Protein AF-A0AAV0NXX6-F1 (afdb_monomer)

InterPro domains:
  IPR001563 Peptidase S10, serine carboxypeptidase [PF00450] (2-62)
  IPR001563 Peptidase S10, serine carboxypeptidase [PF00450] (71-184)
  IPR001563 Peptidase S10, serine carboxypeptidase [PTHR11802] (4-60)
  IPR029058 Alpha/Beta hydrolase fold [G3DSA:3.40.50.1820] (1-75)
  IPR029058 Alpha/Beta hydrolase fold [SSF53474] (2-64)
  IPR029058 Alpha/Beta hydrolase fold [SSF53474] (74-178)

Secondary structure (DSSP, 8-state):
---EEEEEEEEETTTTEEEEEEEE--SS-GGGSPP-------TTB-IIIIIIIIIISSEEEETTEEEE--S---TTHHHHHHHHHTSHHHHHHTT---SS-SS--SB-SSS---TTGGGS-THHHHHHHHHTT--------TT-SSS-HHHHHHHHHHHHHHTTPEEEEEEEEEEETTEEEEEEEEEE-TT---

Radius of gyration: 18.76 Å; Cα contacts (8 Å, |Δi|>4): 221; chains: 1; bounding box: 40×43×46 Å

pLDDT: mean 81.28, std 13.48, range [25.69, 94.38]

Foldseek 3Di:
DKDKAWDWDQPDVVVRDIDIDIDIADPPPRVPDDDDDDADDDAQFGCVACNQQPPDHQWHADQADTDGDDPDDDPCSRVRRQVNCFDPVNCVVNVHDDDPDDGDHRGDPVDDDDPVVNVVDCLVVVLVCVVVVHDDDDDDDCPDPVCHPVNSVVSVVVSCVVVVWDWPAPWDFDDDPNDGDDTDTDTDDDPDDD

Mean predicted aligned error: 8.14 Å

Sequence (194 aa):
MFQQYSGYITVDEKKQKSLFYYFAEAEFDPFSKPLVLWLNGGPGCSSLGVGAFSENGPFRPNGQVLIEVAESIDVCVEDETVNYLNRVDVQMALHARLVGVRRWSVCSNILDYELLDLEIPTIGAVGRLVKAGIPVLVYSGDQDSVIPLTGSRMLVNGLAKELGLRTSVPYRVWFAGQQVITRTSLYLCCGVVW

Solvent-accessible surface area (backbone atoms only — not comparable to full-atom values): 12274 Å² total; per-residue (Å²): 135,58,57,74,50,48,38,74,48,77,78,33,78,92,76,70,38,62,46,78,50,78,48,72,51,51,79,71,66,46,90,81,51,82,89,79,89,83,85,56,69,59,91,44,32,45,37,67,38,55,41,31,36,65,70,77,38,78,38,23,53,56,69,92,42,76,40,70,74,60,99,70,88,63,91,59,42,58,62,30,41,40,56,42,58,56,33,68,68,50,23,59,76,42,61,56,78,79,76,99,49,94,67,66,61,52,55,41,86,81,64,83,72,62,75,71,59,74,72,57,69,64,63,63,58,52,51,52,40,49,73,70,70,44,91,80,88,87,85,66,56,81,86,38,79,89,66,35,38,68,58,58,50,50,54,52,52,51,51,34,59,77,70,66,46,47,73,70,41,71,79,37,80,40,66,59,90,94,40,81,74,50,72,49,68,44,70,39,65,89,92,60,89,132

Organism: NCBI:txid586396

Structure (mmCIF, N/CA/C/O backbone):
data_AF-A0AAV0NXX6-F1
#
_entry.id   AF-A0AAV0NXX6-F1
#
loop_
_atom_site.group_PDB
_atom_site.id
_atom_site.type_symbol
_atom_site.label_atom_id
_atom_site.label_alt_id
_atom_site.label_comp_id
_atom_site.label_asym_id
_atom_site.label_entity_id
_atom_site.label_seq_id
_atom_site.pdbx_PDB_ins_code
_atom_site.Cartn_x
_atom_site.Cartn_y
_atom_site.Cartn_z
_atom_site.occupancy
_at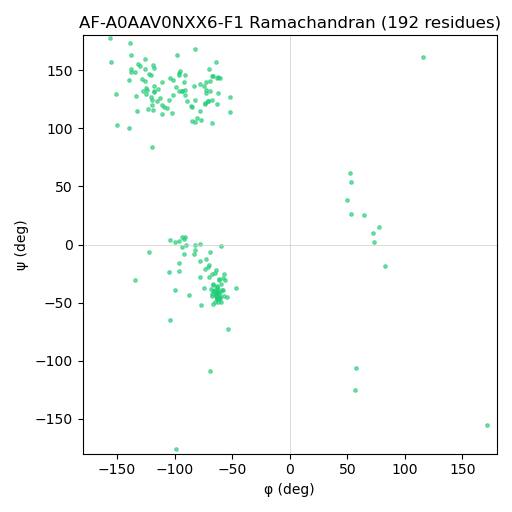om_site.B_iso_or_equiv
_atom_site.auth_seq_id
_atom_site.auth_comp_id
_atom_site.auth_asym_id
_atom_site.auth_atom_id
_atom_site.pdbx_PDB_model_num
ATOM 1 N N . MET A 1 1 ? -9.502 -21.680 -11.118 1.00 55.16 1 MET A N 1
ATOM 2 C CA . MET A 1 1 ? -8.614 -20.705 -11.785 1.00 55.16 1 MET A CA 1
ATOM 3 C C . MET A 1 1 ? -9.131 -19.336 -11.401 1.00 55.16 1 MET A C 1
ATOM 5 O O . MET A 1 1 ? -10.291 -19.066 -11.684 1.00 55.16 1 MET A O 1
ATOM 9 N N . PHE A 1 2 ? -8.344 -18.549 -10.675 1.00 74.81 2 PHE A N 1
ATOM 10 C CA . PHE A 1 2 ? -8.740 -17.209 -10.246 1.00 74.81 2 PHE A CA 1
ATOM 11 C C . PHE A 1 2 ? -8.208 -16.163 -11.218 1.00 74.81 2 PHE A C 1
ATOM 13 O O . PHE A 1 2 ? -7.187 -16.383 -11.875 1.00 74.81 2 PHE A O 1
ATOM 20 N N . GLN A 1 3 ? -8.933 -15.059 -11.361 1.00 87.31 3 GLN A N 1
ATOM 21 C CA . GLN A 1 3 ? -8.629 -14.046 -12.365 1.00 87.31 3 GLN A CA 1
ATOM 22 C C . GLN A 1 3 ? -7.797 -12.917 -11.763 1.00 87.31 3 GLN A C 1
ATOM 24 O O . GLN A 1 3 ? -7.925 -12.576 -10.586 1.00 87.31 3 GLN A O 1
ATOM 29 N N . GLN A 1 4 ? -6.937 -12.341 -12.596 1.00 89.38 4 GLN A N 1
ATOM 30 C CA . GLN A 1 4 ? -6.099 -11.204 -12.249 1.00 89.38 4 GLN A CA 1
ATOM 31 C C . GLN A 1 4 ? -6.325 -10.097 -13.267 1.00 89.38 4 GLN A C 1
ATOM 33 O O . GLN A 1 4 ? -6.442 -10.351 -14.466 1.00 89.38 4 GLN A O 1
ATOM 38 N N . TYR A 1 5 ? -6.365 -8.868 -12.777 1.00 92.25 5 TYR A N 1
ATOM 39 C CA . TYR A 1 5 ? -6.632 -7.681 -13.565 1.00 92.25 5 TYR A CA 1
ATOM 40 C C . TYR A 1 5 ? -5.688 -6.575 -13.136 1.00 92.25 5 TYR A C 1
ATOM 42 O O . TYR A 1 5 ? -5.280 -6.481 -11.979 1.00 92.25 5 TYR A O 1
ATOM 50 N N . SER A 1 6 ? -5.381 -5.688 -14.063 1.00 94.25 6 SER A N 1
ATOM 51 C CA . SER A 1 6 ? -4.570 -4.518 -13.782 1.00 94.25 6 SER A CA 1
ATOM 52 C C . SER A 1 6 ? -4.864 -3.420 -14.783 1.00 94.25 6 SER A C 1
ATOM 54 O O . SER A 1 6 ? -5.335 -3.673 -15.897 1.00 94.25 6 SER A O 1
ATOM 56 N N . GLY A 1 7 ? -4.578 -2.191 -14.382 1.00 94.00 7 GLY A N 1
ATOM 57 C CA . GLY A 1 7 ? -4.837 -1.030 -15.211 1.00 94.00 7 GLY A CA 1
ATOM 58 C C . GLY A 1 7 ? -4.626 0.266 -14.453 1.00 94.00 7 GLY A C 1
ATOM 59 O O . GLY A 1 7 ? -3.878 0.323 -13.478 1.00 94.00 7 GLY A O 1
ATOM 60 N N . TYR A 1 8 ? -5.300 1.314 -14.917 1.00 92.88 8 TYR A N 1
ATOM 61 C CA . TYR A 1 8 ? -5.158 2.660 -14.381 1.00 92.88 8 TYR A CA 1
ATOM 62 C C . TYR A 1 8 ? -6.509 3.227 -13.958 1.00 92.88 8 TYR A C 1
ATOM 64 O O . TYR A 1 8 ? -7.480 3.156 -14.707 1.00 92.88 8 TYR A O 1
ATOM 72 N N . ILE A 1 9 ? -6.542 3.836 -12.777 1.00 92.44 9 ILE A N 1
ATOM 73 C CA . ILE A 1 9 ? -7.662 4.636 -12.286 1.00 92.44 9 ILE A CA 1
ATOM 74 C C . ILE A 1 9 ? -7.236 6.098 -12.357 1.00 92.44 9 ILE A C 1
ATOM 76 O O . ILE A 1 9 ? -6.280 6.505 -11.694 1.00 92.44 9 ILE A O 1
ATOM 80 N N . THR A 1 10 ? -7.928 6.897 -13.164 1.00 92.12 10 THR A N 1
ATOM 81 C CA . THR A 1 10 ? -7.660 8.335 -13.257 1.00 92.12 10 THR A CA 1
ATOM 82 C C . THR A 1 10 ? -8.115 9.032 -11.978 1.00 92.12 10 THR A C 1
ATOM 84 O O . THR A 1 10 ? -9.274 8.930 -11.587 1.00 92.12 10 THR A O 1
ATOM 87 N N . VAL A 1 11 ? -7.192 9.734 -11.318 1.00 90.50 11 VAL A N 1
ATOM 88 C CA . VAL A 1 11 ? -7.449 10.453 -10.057 1.00 90.50 11 VAL A CA 1
ATOM 89 C C . VAL A 1 11 ? -7.541 11.965 -10.246 1.00 90.50 11 VAL A C 1
ATOM 91 O O . VAL A 1 11 ? -8.167 12.646 -9.441 1.00 90.50 11 VAL A O 1
ATOM 94 N N . ASP A 1 12 ? -6.936 12.499 -11.308 1.00 89.56 12 ASP A N 1
ATOM 95 C CA . ASP A 1 12 ? -7.066 13.904 -11.696 1.00 89.56 12 ASP A CA 1
ATOM 96 C C . ASP A 1 12 ? -6.924 14.019 -13.216 1.00 89.56 12 ASP A C 1
ATOM 98 O O . ASP A 1 12 ? -5.817 13.959 -13.754 1.00 89.56 12 ASP A O 1
ATOM 102 N N . GLU A 1 13 ? -8.047 14.184 -13.915 1.00 90.38 13 GLU A N 1
ATOM 103 C CA . GLU A 1 13 ? -8.064 14.343 -15.373 1.00 90.38 13 GLU A CA 1
ATOM 104 C C . GLU A 1 13 ? -7.321 15.605 -15.826 1.00 90.38 13 GLU A C 1
ATOM 106 O O . GLU A 1 13 ? -6.602 15.581 -16.825 1.00 90.38 13 GLU A O 1
ATOM 111 N N . LYS A 1 14 ? -7.440 16.712 -15.081 1.00 92.38 14 LYS A N 1
ATOM 112 C CA . LYS A 1 14 ? -6.824 17.993 -15.459 1.00 92.38 14 LYS A CA 1
ATOM 113 C C . LYS A 1 14 ? -5.308 17.922 -15.363 1.00 92.38 14 LYS A C 1
ATOM 115 O O . LYS A 1 14 ? -4.614 18.475 -16.210 1.00 92.38 14 LYS A O 1
ATOM 120 N N . LYS A 1 15 ? -4.797 17.235 -14.340 1.00 87.12 15 LYS A N 1
ATOM 121 C CA . LYS A 1 15 ? -3.358 17.010 -14.145 1.00 87.12 15 LYS A CA 1
ATOM 122 C C . LYS A 1 15 ? -2.859 15.712 -14.784 1.00 87.12 15 LYS A C 1
ATOM 124 O O . LYS A 1 15 ? -1.692 15.381 -14.594 1.00 87.12 15 LYS A O 1
ATOM 129 N N . GLN A 1 16 ? -3.719 14.984 -15.505 1.00 85.69 16 GLN A N 1
ATOM 130 C CA . GLN A 1 16 ? -3.417 13.689 -16.126 1.00 85.69 16 GLN A CA 1
ATOM 131 C C . GLN A 1 16 ? -2.773 12.693 -15.143 1.00 85.69 16 GLN A C 1
ATOM 133 O O . GLN A 1 16 ? -1.859 11.945 -15.489 1.00 85.69 16 GLN A O 1
ATOM 138 N N . LYS A 1 17 ? -3.238 12.687 -13.888 1.00 84.75 17 LYS A N 1
ATOM 139 C CA . LYS A 1 17 ? -2.740 11.777 -12.852 1.00 84.75 17 LYS A CA 1
ATOM 140 C C . LYS A 1 17 ? -3.606 10.529 -12.797 1.00 84.75 17 LYS A C 1
ATOM 142 O O . LYS A 1 17 ? -4.832 10.619 -12.715 1.00 84.75 17 LYS A O 1
ATOM 147 N N . SER A 1 18 ? -2.957 9.371 -12.783 1.00 89.62 18 SER A N 1
ATOM 148 C CA . SER A 1 18 ? -3.610 8.073 -12.620 1.00 89.62 18 SER A CA 1
ATOM 149 C C . SER A 1 18 ? -2.849 7.212 -11.620 1.00 89.62 18 SER A C 1
ATOM 151 O O . SER A 1 18 ? -1.626 7.303 -11.530 1.00 89.62 18 SER A O 1
ATOM 153 N N . LEU A 1 19 ? -3.573 6.365 -10.896 1.00 89.44 19 LEU A N 1
ATOM 154 C CA . LEU A 1 19 ? -3.007 5.303 -10.073 1.00 89.44 19 LEU A CA 1
ATOM 155 C C . LEU A 1 19 ? -3.025 4.001 -10.862 1.00 89.44 19 LEU A C 1
ATOM 157 O O . LEU A 1 19 ? -4.045 3.654 -11.453 1.00 89.44 19 LEU A O 1
ATOM 161 N N . PHE A 1 20 ? -1.905 3.287 -10.866 1.00 91.44 20 PHE A N 1
ATOM 162 C CA . PHE A 1 20 ? -1.875 1.912 -11.345 1.00 91.44 20 PHE A CA 1
ATOM 163 C C . PHE A 1 20 ? -2.453 0.986 -10.269 1.00 91.44 20 PHE A C 1
ATOM 165 O O . PHE A 1 20 ? -2.134 1.154 -9.092 1.00 91.44 20 PHE A O 1
ATOM 172 N N . TYR A 1 21 ? -3.266 0.008 -10.663 1.00 92.25 21 TYR A N 1
ATOM 173 C CA . TYR A 1 21 ? -3.770 -1.028 -9.764 1.00 92.25 21 TYR A CA 1
ATOM 174 C C . TYR A 1 21 ? -3.473 -2.424 -10.307 1.00 92.25 21 TYR A C 1
ATOM 176 O O . TYR A 1 21 ? -3.427 -2.648 -11.517 1.00 92.25 21 TYR A O 1
ATOM 184 N N . TYR A 1 22 ? -3.333 -3.362 -9.377 1.00 91.88 22 TYR A N 1
ATOM 185 C CA . TYR A 1 22 ? -3.324 -4.798 -9.612 1.00 91.88 22 TYR A CA 1
ATOM 186 C C . TYR A 1 22 ? -4.352 -5.425 -8.669 1.00 91.88 22 TYR A C 1
ATOM 188 O O . TYR A 1 22 ? -4.408 -5.078 -7.490 1.00 91.88 22 TYR A O 1
ATOM 196 N N . PHE A 1 23 ? -5.198 -6.294 -9.207 1.00 91.12 23 PHE A N 1
ATOM 197 C CA . PHE A 1 23 ? -6.316 -6.918 -8.516 1.00 91.12 23 PHE A CA 1
ATOM 198 C C . PHE A 1 23 ? -6.321 -8.414 -8.817 1.00 91.12 23 PHE A C 1
ATOM 200 O O . PHE A 1 23 ? -6.299 -8.811 -9.980 1.00 91.12 23 PHE A O 1
ATOM 207 N N . ALA A 1 24 ? -6.376 -9.234 -7.772 1.00 90.25 24 ALA A N 1
ATOM 208 C CA . ALA A 1 24 ? -6.543 -10.676 -7.873 1.00 90.25 24 ALA A CA 1
ATOM 209 C C . ALA A 1 24 ? -7.854 -11.076 -7.185 1.00 90.25 24 ALA A C 1
ATOM 211 O O . ALA A 1 24 ? -8.122 -10.655 -6.059 1.00 90.25 24 ALA A O 1
ATOM 212 N N . GLU A 1 25 ? -8.673 -11.872 -7.869 1.00 90.38 25 GLU A N 1
ATOM 213 C CA . GLU A 1 25 ? -9.886 -12.450 -7.290 1.00 90.38 25 GLU A CA 1
ATOM 214 C C . GLU A 1 25 ? -9.543 -13.517 -6.246 1.00 90.38 25 GLU A C 1
ATOM 216 O O . GLU A 1 25 ? -8.526 -14.207 -6.346 1.00 90.38 25 GLU A O 1
ATOM 221 N N . ALA A 1 26 ? -10.427 -13.691 -5.261 1.00 87.62 26 ALA A N 1
ATOM 222 C CA . ALA A 1 26 ? -10.326 -14.818 -4.346 1.00 87.62 26 ALA A CA 1
ATOM 223 C C . ALA A 1 26 ? -10.485 -16.145 -5.104 1.00 87.62 26 ALA A C 1
ATOM 225 O O . ALA A 1 26 ? -11.302 -16.260 -6.018 1.00 87.62 26 ALA A O 1
ATOM 226 N N . GLU A 1 27 ? -9.735 -17.163 -4.686 1.00 86.06 27 GLU A N 1
ATOM 227 C CA . GLU A 1 27 ? -9.722 -18.460 -5.365 1.00 86.06 27 GLU A CA 1
ATOM 228 C C . GLU A 1 27 ? -11.081 -19.172 -5.330 1.00 86.06 27 GLU A C 1
ATOM 230 O O . GLU A 1 27 ? -11.493 -19.795 -6.312 1.00 86.06 27 GLU A O 1
ATOM 235 N N . PHE A 1 28 ? -11.799 -19.029 -4.214 1.00 86.88 28 PHE A N 1
ATOM 236 C CA . PHE A 1 28 ? -13.082 -19.677 -3.979 1.00 86.88 28 PHE A CA 1
ATOM 237 C C . PHE A 1 28 ? -14.186 -18.647 -3.761 1.00 86.88 28 PHE A C 1
ATOM 239 O O . PHE A 1 28 ? -14.154 -17.888 -2.789 1.00 86.88 28 PHE A O 1
ATOM 246 N N . ASP A 1 29 ? -15.191 -18.695 -4.641 1.00 87.88 29 ASP A N 1
ATOM 247 C CA . ASP A 1 29 ? -16.415 -17.889 -4.579 1.00 87.88 29 ASP A CA 1
ATOM 248 C C . ASP A 1 29 ? -16.143 -16.374 -4.436 1.00 87.88 29 ASP A C 1
ATOM 250 O O . ASP A 1 29 ? -16.514 -15.762 -3.432 1.00 87.88 29 ASP A O 1
ATOM 254 N N . PRO A 1 30 ? -15.463 -15.744 -5.418 1.00 87.38 30 PRO A N 1
ATOM 255 C CA . PRO A 1 30 ? -14.977 -14.368 -5.294 1.00 87.38 30 PRO A CA 1
ATOM 256 C C . PRO A 1 30 ? -16.095 -13.344 -5.087 1.00 87.38 30 PRO A C 1
ATOM 258 O O . PRO A 1 30 ? -15.885 -12.349 -4.399 1.00 87.38 30 PRO A O 1
ATOM 261 N N . PHE A 1 31 ? -17.296 -13.600 -5.614 1.00 87.19 31 PHE A N 1
ATOM 262 C CA . PHE A 1 31 ? -18.440 -12.695 -5.481 1.00 87.19 31 PHE A CA 1
ATOM 263 C C . PHE A 1 31 ? -19.023 -12.641 -4.063 1.00 87.19 31 PHE A C 1
ATOM 265 O O . PHE A 1 31 ? -19.715 -11.676 -3.740 1.00 87.19 31 PHE A O 1
ATOM 272 N N . SER A 1 32 ? -18.753 -13.636 -3.209 1.00 88.44 32 SER A N 1
ATOM 273 C CA . SER A 1 32 ? -19.171 -13.606 -1.801 1.00 88.44 32 SER A CA 1
ATOM 274 C C . SER A 1 32 ? -18.124 -13.005 -0.865 1.00 88.44 32 SER A C 1
ATOM 276 O O . SER A 1 32 ? -18.408 -12.798 0.318 1.00 88.44 32 SER A O 1
ATOM 278 N N . LYS A 1 33 ? -16.908 -12.730 -1.356 1.00 85.44 33 LYS A N 1
ATOM 279 C CA . LYS A 1 33 ? -15.810 -12.204 -0.538 1.00 85.44 33 LYS A CA 1
ATOM 280 C C . LYS A 1 33 ? -15.793 -10.674 -0.544 1.00 85.44 33 LYS A C 1
ATOM 282 O O . LYS A 1 33 ? -16.116 -10.056 -1.558 1.00 85.44 33 LYS A O 1
ATOM 287 N N . PRO A 1 34 ? -15.399 -10.035 0.572 1.00 85.62 34 PRO A N 1
ATOM 288 C CA . PRO A 1 34 ? -15.222 -8.591 0.597 1.00 85.62 34 PRO A CA 1
ATOM 289 C C . PRO A 1 34 ? -14.033 -8.175 -0.277 1.00 85.62 34 PRO A C 1
ATOM 291 O O . PRO A 1 34 ? -13.007 -8.855 -0.315 1.00 85.62 34 PRO A O 1
ATOM 294 N N . LEU A 1 35 ? -14.147 -7.017 -0.930 1.00 82.81 35 LEU A N 1
ATOM 295 C CA . LEU A 1 35 ? -13.013 -6.378 -1.591 1.00 82.81 35 LEU A CA 1
ATOM 296 C C . LEU A 1 35 ? -12.053 -5.827 -0.531 1.00 82.81 35 LEU A C 1
ATOM 298 O O . LEU A 1 35 ? -12.442 -4.999 0.293 1.00 82.81 35 LEU A O 1
ATOM 302 N N . VAL A 1 36 ? -10.791 -6.246 -0.591 1.00 86.12 36 VAL A N 1
ATOM 303 C CA . VAL A 1 36 ? -9.722 -5.698 0.246 1.00 86.12 36 VAL A CA 1
ATOM 304 C C . VAL A 1 36 ? -8.898 -4.733 -0.593 1.00 86.12 36 VAL A C 1
ATOM 306 O O . VAL A 1 36 ? -8.222 -5.138 -1.535 1.00 86.12 36 VAL A O 1
ATOM 309 N N . LEU A 1 37 ? -8.950 -3.446 -0.247 1.00 84.12 37 LEU A N 1
ATOM 310 C CA . LEU A 1 37 ? -7.994 -2.471 -0.756 1.00 84.12 37 LEU A CA 1
ATOM 311 C C . LEU A 1 37 ? -6.762 -2.495 0.140 1.00 84.12 37 LEU A C 1
ATOM 313 O O . LEU A 1 37 ? -6.849 -2.191 1.330 1.00 84.12 37 LEU A O 1
ATOM 317 N N . TRP A 1 38 ? -5.620 -2.828 -0.446 1.00 83.19 38 TRP A N 1
ATOM 318 C CA . TRP A 1 38 ? -4.360 -2.892 0.268 1.00 83.19 38 TRP A CA 1
ATOM 319 C C . TRP A 1 38 ? -3.405 -1.803 -0.210 1.00 83.19 38 TRP A C 1
ATOM 321 O O . TRP A 1 38 ? -3.160 -1.660 -1.406 1.00 83.19 38 TRP A O 1
ATOM 331 N N . LEU A 1 39 ? -2.906 -1.015 0.740 1.00 81.62 39 LEU A N 1
ATOM 332 C CA . LEU A 1 39 ? -2.000 0.102 0.508 1.00 81.62 39 LEU A CA 1
ATOM 333 C C . LEU A 1 39 ? -0.846 -0.018 1.505 1.00 81.62 39 LEU A C 1
ATOM 335 O O . LEU A 1 39 ? -1.055 0.088 2.713 1.00 81.62 39 LEU A O 1
ATOM 339 N N . ASN A 1 40 ? 0.360 -0.236 0.999 1.00 80.25 40 ASN A N 1
ATOM 340 C CA . ASN A 1 40 ? 1.605 -0.226 1.764 1.00 80.25 40 ASN A CA 1
ATOM 341 C C . ASN A 1 40 ? 2.718 0.478 0.965 1.00 80.25 40 ASN A C 1
ATOM 343 O O . ASN A 1 40 ? 2.541 0.813 -0.209 1.00 80.25 40 ASN A O 1
ATOM 347 N N . GLY A 1 41 ? 3.869 0.680 1.601 1.00 76.25 41 GLY A N 1
ATOM 348 C CA . GLY A 1 41 ? 5.043 1.300 0.989 1.00 76.25 41 GLY A CA 1
ATOM 349 C C . GLY A 1 41 ? 5.420 2.634 1.630 1.00 76.25 41 GLY A C 1
ATOM 350 O O . GLY A 1 41 ? 4.632 3.258 2.341 1.00 76.25 41 GLY A O 1
ATOM 351 N N . GLY A 1 42 ? 6.663 3.043 1.389 1.00 77.62 42 GLY A N 1
ATOM 352 C CA . GLY A 1 42 ? 7.198 4.343 1.780 1.00 77.62 42 GLY A CA 1
ATOM 353 C C . GLY A 1 42 ? 7.198 5.350 0.625 1.00 77.62 42 GLY A C 1
ATOM 354 O O . GLY A 1 42 ? 6.733 5.043 -0.476 1.00 77.62 42 GLY A O 1
ATOM 355 N N . PRO A 1 43 ? 7.745 6.554 0.847 1.00 81.56 43 PRO A N 1
ATOM 356 C CA . PRO A 1 43 ? 7.887 7.570 -0.191 1.00 81.56 43 PRO A CA 1
ATOM 357 C C . PRO A 1 43 ? 8.571 7.004 -1.439 1.00 81.56 43 PRO A C 1
ATOM 359 O O . PRO A 1 43 ? 9.627 6.384 -1.359 1.00 81.56 43 PRO A O 1
ATOM 362 N N . GLY A 1 44 ? 7.943 7.176 -2.599 1.00 82.88 44 GLY A N 1
ATOM 363 C CA . GLY A 1 44 ? 8.465 6.718 -3.883 1.00 82.88 44 GLY A CA 1
ATOM 364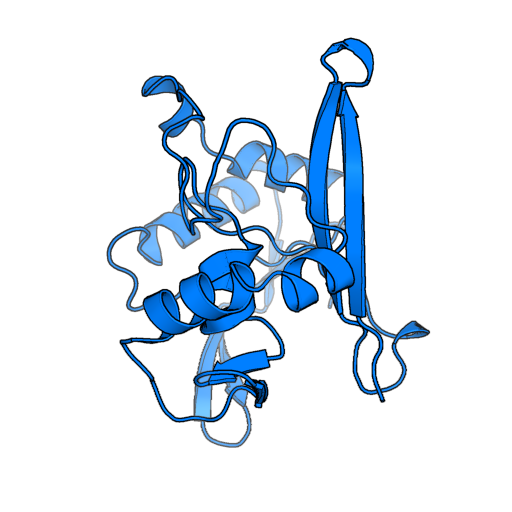 C C . GLY A 1 44 ? 8.192 5.246 -4.186 1.00 82.88 44 GLY A C 1
ATOM 365 O O . GLY A 1 44 ? 8.268 4.856 -5.350 1.00 82.88 44 GLY A O 1
ATOM 366 N N . CYS A 1 45 ? 7.865 4.433 -3.183 1.00 85.88 45 CYS A N 1
ATOM 367 C CA . CYS A 1 45 ? 7.698 2.992 -3.318 1.00 85.88 45 CYS A CA 1
ATOM 368 C C . CYS A 1 45 ? 6.249 2.612 -3.623 1.00 85.88 45 CYS A C 1
ATOM 370 O O . CYS A 1 45 ? 5.309 3.175 -3.066 1.00 85.88 45 CYS A O 1
ATOM 372 N N . SER A 1 46 ? 6.062 1.638 -4.514 1.00 84.62 46 SER A N 1
ATOM 373 C CA . SER A 1 46 ? 4.728 1.137 -4.860 1.00 84.62 46 SER A CA 1
ATOM 374 C C . SER A 1 46 ? 4.366 -0.120 -4.071 1.00 84.62 46 SER A C 1
ATOM 376 O O . SER A 1 46 ? 5.213 -0.986 -3.854 1.00 84.62 46 SER A O 1
ATOM 378 N N . SER A 1 47 ? 3.081 -0.272 -3.738 1.00 86.06 47 SER A N 1
ATOM 379 C CA . SER A 1 47 ? 2.554 -1.492 -3.110 1.00 86.06 47 SER A CA 1
ATOM 380 C C . SER A 1 47 ? 2.664 -2.726 -4.009 1.00 86.06 47 SER A C 1
ATOM 382 O O . SER A 1 47 ? 2.672 -3.853 -3.526 1.00 86.06 47 SER A O 1
ATOM 384 N N . LEU A 1 48 ? 2.768 -2.527 -5.329 1.00 87.06 48 LEU A N 1
ATOM 385 C CA . LEU A 1 48 ? 2.887 -3.623 -6.284 1.00 87.06 48 LEU A CA 1
ATOM 386 C C . LEU A 1 48 ? 4.206 -4.375 -6.136 1.00 87.06 48 LEU A C 1
ATOM 388 O O . LEU A 1 48 ? 4.206 -5.570 -6.363 1.00 87.06 48 LEU A O 1
ATOM 392 N N . GLY A 1 49 ? 5.306 -3.696 -5.802 1.00 83.06 49 GLY A N 1
ATOM 393 C CA . GLY A 1 49 ? 6.634 -4.302 -5.819 1.00 83.06 49 GLY A CA 1
ATOM 394 C C . GLY A 1 49 ? 6.857 -5.347 -4.748 1.00 83.06 49 GLY A C 1
ATOM 395 O O . GLY A 1 49 ? 6.309 -6.439 -4.817 1.00 83.06 49 GLY A O 1
ATOM 396 N N . VAL A 1 50 ? 7.676 -5.017 -3.755 1.00 77.69 50 VAL A N 1
ATOM 397 C CA . VAL A 1 50 ? 7.935 -5.945 -2.647 1.00 77.69 50 VAL A CA 1
ATOM 398 C C . VAL A 1 50 ? 6.634 -6.284 -1.920 1.00 77.69 50 VAL A C 1
ATOM 400 O O . VAL A 1 50 ? 6.410 -7.426 -1.546 1.00 77.69 50 VAL A O 1
ATOM 403 N N . GLY A 1 51 ? 5.706 -5.331 -1.824 1.00 82.06 51 GLY A N 1
ATOM 404 C CA . GLY A 1 51 ? 4.409 -5.589 -1.227 1.00 82.06 51 GLY A CA 1
ATOM 405 C C . GLY A 1 51 ? 3.678 -6.788 -1.857 1.00 82.06 51 GLY A C 1
ATOM 406 O O . GLY A 1 51 ? 3.502 -7.828 -1.215 1.00 82.06 51 GLY A O 1
ATOM 407 N N . ALA A 1 52 ? 3.177 -6.635 -3.079 1.00 84.62 52 ALA A N 1
ATOM 408 C CA . ALA A 1 52 ? 2.308 -7.649 -3.668 1.00 84.62 52 ALA A CA 1
ATOM 409 C C . ALA A 1 52 ? 3.091 -8.888 -4.111 1.00 84.62 52 ALA A C 1
ATOM 411 O O . ALA A 1 52 ? 2.594 -9.994 -3.951 1.00 84.62 52 ALA A O 1
ATOM 412 N N . PHE A 1 53 ? 4.305 -8.728 -4.635 1.00 83.75 53 PHE A N 1
ATOM 413 C CA . PHE A 1 53 ? 5.074 -9.851 -5.175 1.00 83.75 53 PHE A CA 1
ATOM 414 C C . PHE A 1 53 ? 6.036 -10.504 -4.175 1.00 83.75 53 PHE A C 1
ATOM 416 O O . PHE A 1 53 ? 6.654 -11.508 -4.522 1.00 83.75 53 PHE A O 1
ATOM 423 N N . SER A 1 54 ? 6.142 -10.003 -2.940 1.00 75.25 54 SER A N 1
ATOM 424 C CA . SER A 1 54 ? 7.028 -10.603 -1.931 1.00 75.25 54 SER A CA 1
ATOM 425 C C . SER A 1 54 ? 6.400 -10.777 -0.551 1.00 75.25 54 SER A C 1
ATOM 427 O O . SER A 1 54 ? 6.784 -11.705 0.155 1.00 75.25 54 SER A O 1
ATOM 429 N N . GLU A 1 55 ? 5.463 -9.916 -0.146 1.00 76.00 55 GLU A N 1
ATOM 430 C CA . GLU A 1 55 ? 4.922 -9.933 1.218 1.00 76.00 55 GLU A CA 1
ATOM 431 C C . GLU A 1 55 ? 3.520 -10.545 1.307 1.00 76.00 55 GLU A C 1
ATOM 433 O O . GLU A 1 55 ? 3.327 -11.551 1.982 1.00 76.00 55 GLU A O 1
ATOM 438 N N . ASN A 1 56 ? 2.522 -9.905 0.686 1.00 78.00 56 ASN A N 1
ATOM 439 C CA . ASN A 1 56 ? 1.106 -10.159 0.991 1.00 78.00 56 ASN A CA 1
ATOM 440 C C . ASN A 1 56 ? 0.275 -10.602 -0.219 1.00 78.00 56 ASN A C 1
ATOM 442 O O . ASN A 1 56 ? -0.908 -10.908 -0.060 1.00 78.00 56 ASN A O 1
ATOM 446 N N . GLY A 1 57 ? 0.838 -10.595 -1.428 1.00 79.12 57 GLY A N 1
ATOM 447 C CA . GLY A 1 57 ? 0.098 -11.051 -2.598 1.00 79.12 57 GLY A CA 1
ATOM 448 C C . GLY A 1 57 ? 0.103 -12.572 -2.756 1.00 79.12 57 GLY A C 1
ATOM 449 O O . GLY A 1 57 ? 0.851 -13.286 -2.089 1.00 79.12 57 GLY A O 1
ATOM 450 N N . PRO A 1 58 ? -0.751 -13.086 -3.654 1.00 78.25 58 PRO A N 1
ATOM 451 C CA . PRO A 1 58 ? -0.959 -14.524 -3.825 1.00 78.25 58 PRO A CA 1
ATOM 452 C C . PRO A 1 58 ? 0.241 -15.245 -4.455 1.00 78.25 58 PRO A C 1
ATOM 454 O O . PRO A 1 58 ? 0.343 -16.468 -4.373 1.00 78.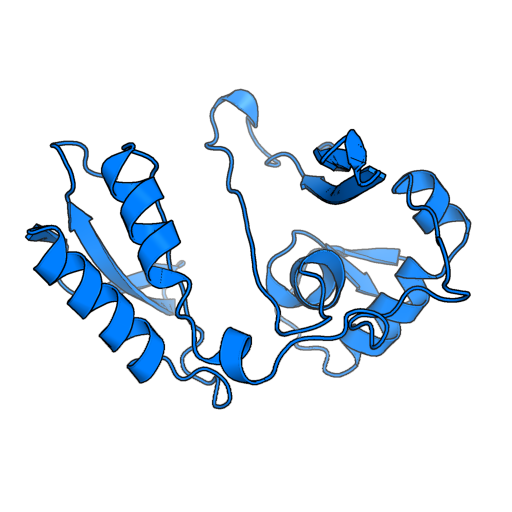25 58 PRO A O 1
ATOM 457 N N . PHE A 1 59 ? 1.145 -14.498 -5.090 1.00 82.88 59 PHE A N 1
ATOM 458 C CA . PHE A 1 59 ? 2.270 -15.047 -5.826 1.00 82.88 59 PHE A CA 1
ATOM 459 C C . PHE A 1 59 ? 3.542 -14.265 -5.575 1.00 82.88 59 PHE A C 1
ATOM 461 O O . PHE A 1 59 ? 3.511 -13.038 -5.480 1.00 82.88 59 PHE A O 1
ATOM 468 N N . ARG A 1 60 ? 4.664 -14.982 -5.617 1.00 82.56 60 ARG A N 1
ATOM 469 C CA . ARG A 1 60 ? 5.994 -14.391 -5.694 1.00 82.56 60 ARG A CA 1
ATOM 470 C C . ARG A 1 60 ? 6.740 -14.835 -6.950 1.00 82.56 60 ARG A C 1
ATOM 472 O O . ARG A 1 60 ? 6.564 -15.974 -7.392 1.00 82.56 60 ARG A O 1
ATOM 479 N N . PRO A 1 61 ? 7.566 -13.970 -7.550 1.00 83.00 61 PRO A N 1
ATOM 480 C CA . PRO A 1 61 ? 8.504 -14.365 -8.586 1.00 83.00 61 PRO A CA 1
ATOM 481 C C . PRO A 1 61 ? 9.493 -15.408 -8.058 1.00 83.00 61 PRO A C 1
ATOM 483 O O . PRO A 1 61 ? 9.880 -15.377 -6.894 1.00 83.00 61 PRO A O 1
ATOM 486 N N . ASN A 1 62 ? 9.850 -16.348 -8.928 1.00 80.56 62 ASN A N 1
ATOM 487 C CA . ASN A 1 62 ? 10.983 -17.253 -8.788 1.00 80.56 62 ASN A CA 1
ATOM 488 C C . ASN A 1 62 ? 11.627 -17.375 -10.171 1.00 80.56 62 ASN A C 1
ATOM 490 O O . ASN A 1 62 ? 11.100 -18.035 -11.078 1.00 80.56 62 ASN A O 1
ATOM 494 N N . GLY A 1 63 ? 12.718 -16.639 -10.377 1.00 77.94 63 GLY A N 1
ATOM 495 C CA . GLY A 1 63 ? 13.334 -16.481 -11.692 1.00 77.94 63 GLY A CA 1
ATOM 496 C C . GLY A 1 63 ? 12.364 -15.913 -12.741 1.00 77.94 63 GLY A C 1
ATOM 497 O O . GLY A 1 63 ? 12.073 -14.719 -12.761 1.00 77.94 63 GLY A O 1
ATOM 498 N N . GLN A 1 64 ? 11.892 -16.760 -13.664 1.00 74.69 64 GLN A N 1
ATOM 499 C CA . GLN A 1 64 ? 11.005 -16.365 -14.773 1.00 74.69 64 GLN A CA 1
ATOM 500 C C . GLN A 1 64 ? 9.534 -16.763 -14.574 1.00 74.69 64 GLN A C 1
ATOM 502 O O . GLN A 1 64 ? 8.720 -16.560 -15.476 1.00 74.69 64 GLN A O 1
ATOM 507 N N . VAL A 1 65 ? 9.159 -17.341 -13.439 1.00 79.38 65 VAL A N 1
ATOM 508 C CA . VAL A 1 65 ? 7.779 -17.783 -13.194 1.00 79.38 65 VAL A CA 1
ATOM 509 C C . VAL A 1 65 ? 7.236 -17.178 -11.908 1.00 79.38 65 VAL A C 1
ATOM 511 O O . VAL A 1 65 ? 8.001 -16.738 -11.055 1.00 79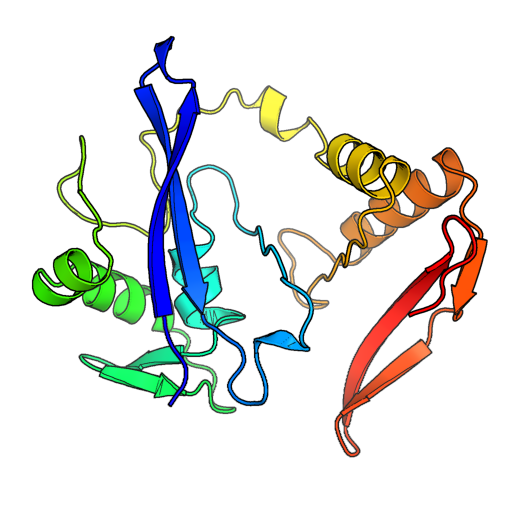.38 65 VAL A O 1
ATOM 514 N N . LEU A 1 66 ? 5.910 -17.148 -11.782 1.00 79.75 66 LEU A N 1
ATOM 515 C CA . LEU A 1 66 ? 5.239 -16.891 -10.512 1.00 79.75 66 LEU A CA 1
ATOM 516 C C . LEU A 1 66 ? 4.987 -18.224 -9.814 1.00 79.75 66 LEU A C 1
ATOM 518 O O . LEU A 1 66 ? 4.497 -19.167 -10.437 1.00 79.75 66 LEU A O 1
ATOM 522 N N . ILE A 1 67 ? 5.313 -18.286 -8.530 1.00 79.81 67 ILE A N 1
ATOM 523 C CA . ILE A 1 67 ? 5.001 -19.408 -7.648 1.00 79.81 67 ILE A CA 1
ATOM 524 C C . ILE A 1 67 ? 4.085 -18.926 -6.526 1.00 79.81 67 ILE A C 1
ATOM 526 O O . ILE A 1 67 ? 4.127 -17.757 -6.140 1.00 79.81 67 ILE A O 1
ATOM 530 N N . GLU A 1 68 ? 3.255 -19.820 -5.999 1.00 74.69 68 GLU A N 1
ATOM 531 C CA . GLU A 1 68 ? 2.493 -19.535 -4.783 1.00 74.69 68 GLU A CA 1
ATOM 532 C C . GLU A 1 68 ? 3.449 -19.287 -3.614 1.00 74.69 68 GLU A C 1
ATOM 534 O O . GLU A 1 68 ? 4.531 -19.884 -3.522 1.00 74.69 68 GLU A O 1
ATOM 539 N N . VAL A 1 69 ? 3.065 -18.369 -2.732 1.00 65.81 69 VAL A N 1
ATOM 540 C CA . VAL A 1 69 ? 3.876 -18.024 -1.565 1.00 65.81 69 VAL A CA 1
ATOM 541 C C . VAL A 1 69 ? 3.911 -19.224 -0.611 1.00 65.81 69 VAL A C 1
ATOM 543 O O . VAL A 1 69 ? 2.936 -19.528 0.070 1.00 65.81 69 VAL A O 1
ATOM 546 N N . ALA A 1 70 ? 5.047 -19.925 -0.590 1.00 59.97 70 ALA A N 1
ATOM 547 C CA . ALA A 1 70 ? 5.349 -21.028 0.324 1.00 59.97 70 ALA A CA 1
ATOM 548 C C . ALA A 1 70 ? 6.193 -20.551 1.524 1.00 59.97 70 ALA A C 1
ATOM 550 O O . ALA A 1 70 ? 6.834 -19.506 1.453 1.00 59.97 70 ALA A O 1
ATOM 551 N N . GLU A 1 71 ? 6.257 -21.349 2.597 1.00 57.25 71 GLU A N 1
ATOM 552 C CA . GLU A 1 71 ? 6.908 -21.034 3.891 1.00 57.25 71 GLU A CA 1
ATOM 553 C C . GLU A 1 71 ? 8.427 -20.732 3.840 1.00 57.25 71 GLU A C 1
ATOM 555 O O . GLU A 1 71 ? 9.040 -20.441 4.867 1.00 57.25 71 GLU A O 1
ATOM 560 N N . SER A 1 72 ? 9.074 -20.797 2.673 1.00 61.97 72 SER A N 1
ATOM 561 C CA . SER A 1 72 ? 10.504 -20.507 2.529 1.00 61.97 72 SER A CA 1
ATOM 562 C C . SER A 1 72 ? 10.759 -19.007 2.346 1.00 61.97 72 SER A C 1
ATOM 564 O O . SER A 1 72 ? 10.348 -18.432 1.334 1.00 61.97 72 SER A O 1
ATOM 566 N N . ILE A 1 73 ? 11.498 -18.398 3.275 1.00 63.62 73 ILE A N 1
ATOM 567 C CA . ILE A 1 73 ? 11.934 -16.999 3.176 1.00 63.62 73 ILE A CA 1
ATOM 568 C C . ILE A 1 73 ? 13.048 -16.884 2.133 1.00 63.62 73 ILE A C 1
ATOM 570 O O . ILE A 1 73 ? 14.101 -17.508 2.269 1.00 63.62 73 ILE A O 1
ATOM 574 N N . ASP A 1 74 ? 12.818 -16.054 1.120 1.00 67.12 74 ASP A N 1
ATOM 575 C CA . ASP A 1 74 ? 13.808 -15.689 0.113 1.00 67.12 74 ASP A CA 1
ATOM 576 C C . ASP A 1 74 ? 14.201 -14.221 0.283 1.00 67.12 74 ASP A C 1
ATOM 578 O O . ASP A 1 74 ? 13.392 -13.315 0.087 1.00 67.12 74 ASP A O 1
ATOM 582 N N . VAL A 1 75 ? 15.451 -13.988 0.679 1.00 69.12 75 VAL A N 1
ATOM 583 C CA . VAL A 1 75 ? 15.982 -12.641 0.938 1.00 69.12 75 VAL A CA 1
ATOM 584 C C . VAL A 1 75 ? 16.231 -11.876 -0.369 1.00 69.12 75 VAL A C 1
ATOM 586 O O . VAL A 1 75 ? 16.253 -10.649 -0.364 1.00 69.12 75 VAL A O 1
ATOM 589 N N . CYS A 1 76 ? 16.375 -12.575 -1.498 1.00 72.75 76 CYS A N 1
ATOM 590 C CA . CYS A 1 76 ? 16.677 -11.984 -2.804 1.00 72.75 76 CYS A CA 1
ATOM 591 C C . CYS A 1 76 ? 15.419 -11.697 -3.641 1.00 72.75 76 CYS A C 1
ATOM 593 O O . CYS A 1 76 ? 15.521 -11.285 -4.798 1.00 72.75 76 CYS A O 1
ATOM 595 N N . VAL A 1 77 ? 14.228 -11.875 -3.061 1.00 77.50 77 VAL A N 1
ATOM 596 C CA . VAL A 1 77 ? 12.932 -11.732 -3.742 1.00 77.50 77 VAL A CA 1
ATOM 597 C C . VAL A 1 77 ? 12.728 -10.356 -4.390 1.00 77.50 77 VAL A C 1
ATOM 599 O O . VAL A 1 77 ? 11.989 -10.234 -5.366 1.00 77.50 77 VAL A O 1
ATOM 602 N N . GLU A 1 78 ? 13.390 -9.310 -3.888 1.00 80.06 78 GLU A N 1
ATOM 603 C CA . GLU A 1 78 ? 13.331 -7.975 -4.488 1.00 80.06 78 GLU A CA 1
ATOM 604 C C . GLU A 1 78 ? 13.958 -7.949 -5.889 1.00 80.06 78 GLU A C 1
ATOM 606 O O . GLU A 1 78 ? 13.320 -7.488 -6.840 1.00 80.06 78 GLU A O 1
ATOM 611 N N . ASP A 1 79 ? 15.167 -8.495 -6.047 1.00 83.56 79 ASP A N 1
ATOM 612 C CA . ASP A 1 79 ? 15.858 -8.544 -7.339 1.00 83.56 79 ASP A CA 1
ATOM 613 C C . ASP A 1 79 ? 15.071 -9.383 -8.347 1.00 83.56 79 ASP A C 1
ATOM 615 O O . ASP A 1 79 ? 14.920 -9.002 -9.513 1.00 83.56 79 ASP A O 1
ATOM 619 N N . GLU A 1 80 ? 14.512 -10.506 -7.896 1.00 86.06 80 GLU A N 1
ATOM 620 C CA . GLU A 1 80 ? 13.650 -11.354 -8.717 1.00 86.06 80 GLU A CA 1
ATOM 621 C C . GLU A 1 80 ? 12.379 -10.620 -9.149 1.00 86.06 80 GLU A C 1
ATOM 623 O O . GLU A 1 80 ? 11.999 -10.676 -10.321 1.00 86.06 80 GLU A O 1
ATOM 628 N N . THR A 1 81 ? 11.774 -9.852 -8.243 1.00 87.06 81 THR A N 1
ATOM 629 C CA . THR A 1 81 ? 10.591 -9.032 -8.523 1.00 87.06 81 THR A CA 1
ATOM 630 C C . THR A 1 81 ? 10.875 -7.949 -9.546 1.00 87.06 81 THR A C 1
ATOM 632 O O . THR A 1 81 ? 10.140 -7.809 -10.529 1.00 87.06 81 THR A O 1
ATOM 635 N N . VAL A 1 82 ? 11.974 -7.215 -9.381 1.00 89.31 82 VAL A N 1
ATOM 636 C CA . VAL A 1 82 ? 12.382 -6.197 -10.349 1.00 89.31 82 VAL A CA 1
ATOM 637 C C . VAL A 1 82 ? 12.692 -6.839 -11.699 1.00 89.31 82 VAL A C 1
ATOM 639 O O . VAL A 1 82 ? 12.302 -6.296 -12.734 1.00 89.31 82 VAL A O 1
ATOM 642 N N . ASN A 1 83 ? 13.370 -7.984 -11.735 1.00 90.19 83 ASN A N 1
ATOM 643 C CA . ASN A 1 83 ? 13.663 -8.680 -12.986 1.00 90.19 83 ASN A CA 1
ATOM 644 C C . ASN A 1 83 ? 12.383 -9.162 -13.682 1.00 90.19 83 ASN A C 1
ATOM 646 O O . ASN A 1 83 ? 12.228 -8.938 -14.884 1.00 90.19 83 ASN A O 1
ATOM 650 N N . TYR A 1 84 ? 11.443 -9.740 -12.934 1.00 89.94 84 TYR A N 1
ATOM 651 C CA . TYR A 1 84 ? 10.164 -10.215 -13.451 1.00 89.94 84 TYR A CA 1
ATOM 652 C C . TYR A 1 84 ? 9.322 -9.075 -14.042 1.00 89.94 84 TYR A C 1
ATOM 654 O O . TYR A 1 84 ? 8.895 -9.150 -15.195 1.00 89.94 84 TYR A O 1
ATOM 662 N N . LEU A 1 85 ? 9.157 -7.973 -13.305 1.00 91.19 85 LEU A N 1
ATOM 663 C CA . LEU A 1 85 ? 8.335 -6.828 -13.720 1.00 91.19 85 LEU A CA 1
ATOM 664 C C . LEU A 1 85 ? 8.958 -5.987 -14.846 1.00 91.19 85 LEU A C 1
ATOM 666 O O . LEU A 1 85 ? 8.281 -5.169 -15.474 1.00 91.19 85 LEU A O 1
ATOM 670 N N . ASN A 1 86 ? 10.240 -6.197 -15.149 1.00 92.69 86 ASN A N 1
ATOM 671 C CA . ASN A 1 86 ? 10.900 -5.591 -16.305 1.00 92.69 86 ASN A CA 1
ATOM 672 C C . ASN A 1 86 ? 10.831 -6.424 -17.584 1.00 92.69 86 ASN A C 1
ATOM 674 O O . ASN A 1 86 ? 11.324 -5.977 -18.622 1.00 92.69 86 ASN A O 1
ATOM 678 N N . ARG A 1 87 ? 10.207 -7.603 -17.553 1.00 93.31 87 ARG A N 1
ATOM 679 C CA . ARG A 1 87 ? 9.960 -8.346 -18.784 1.00 93.31 87 ARG A CA 1
ATOM 680 C C . ARG A 1 87 ? 8.863 -7.684 -19.609 1.00 93.31 87 ARG A C 1
ATOM 682 O O . ARG A 1 87 ? 7.836 -7.254 -19.089 1.00 93.31 87 ARG A O 1
ATOM 689 N N . VAL A 1 88 ? 9.074 -7.656 -20.921 1.00 92.62 88 VAL A N 1
ATOM 690 C CA . VAL A 1 88 ? 8.155 -7.019 -21.874 1.00 92.62 88 VAL A CA 1
ATOM 691 C C . VAL A 1 88 ? 6.786 -7.701 -21.873 1.00 92.62 88 VAL A C 1
ATOM 693 O O . VAL A 1 88 ? 5.763 -7.022 -21.879 1.00 92.62 88 VAL A O 1
ATOM 696 N N . ASP A 1 89 ? 6.757 -9.031 -21.823 1.00 94.25 89 ASP A N 1
ATOM 697 C CA . ASP A 1 89 ? 5.516 -9.806 -21.787 1.00 94.25 89 ASP A CA 1
ATOM 698 C C . ASP A 1 89 ? 4.728 -9.585 -20.488 1.00 94.25 89 ASP A C 1
ATOM 700 O O . ASP A 1 89 ? 3.514 -9.404 -20.538 1.00 94.25 89 ASP A O 1
ATOM 704 N N . VAL A 1 90 ? 5.412 -9.498 -19.344 1.00 92.69 90 VAL A N 1
ATOM 705 C CA . VAL A 1 90 ? 4.794 -9.175 -18.049 1.00 92.69 90 VAL A CA 1
ATOM 706 C C . VAL A 1 90 ? 4.208 -7.763 -18.052 1.00 92.69 90 VAL A C 1
ATOM 708 O O . VAL A 1 90 ? 3.078 -7.573 -17.611 1.00 92.69 90 VAL A O 1
ATOM 711 N N . GLN A 1 91 ? 4.920 -6.772 -18.592 1.00 93.19 91 GLN A N 1
ATOM 712 C CA . GLN A 1 91 ? 4.395 -5.405 -18.700 1.00 93.19 91 GLN A CA 1
ATOM 713 C C . GLN A 1 91 ? 3.164 -5.333 -19.604 1.00 93.19 91 GLN A C 1
ATOM 715 O O . GLN A 1 91 ? 2.194 -4.658 -19.262 1.00 93.19 91 GLN A O 1
ATOM 720 N N . MET A 1 92 ? 3.172 -6.060 -20.726 1.00 92.19 92 MET A N 1
ATOM 721 C CA . MET A 1 92 ? 2.009 -6.162 -21.608 1.00 92.19 92 MET A CA 1
ATOM 722 C C . MET A 1 92 ? 0.824 -6.830 -20.903 1.00 92.19 92 MET A C 1
ATOM 724 O O . MET A 1 92 ? -0.280 -6.293 -20.959 1.00 92.19 92 MET A O 1
ATOM 728 N N . ALA A 1 93 ? 1.054 -7.943 -20.200 1.00 92.62 93 ALA A N 1
ATOM 729 C CA . ALA A 1 93 ? 0.022 -8.656 -19.448 1.00 92.62 93 ALA A CA 1
ATOM 730 C C . ALA A 1 93 ? -0.565 -7.808 -18.309 1.00 92.62 93 ALA A C 1
ATOM 732 O O . ALA A 1 93 ? -1.764 -7.857 -18.054 1.00 92.62 93 ALA A O 1
ATOM 733 N N . LEU A 1 94 ? 0.270 -6.992 -17.661 1.00 92.81 94 LEU A N 1
ATOM 734 C CA . LEU A 1 94 ? -0.153 -6.063 -16.619 1.00 92.81 94 LEU A CA 1
ATOM 735 C C . LEU A 1 94 ? -0.731 -4.749 -17.167 1.00 92.81 94 LEU A C 1
ATOM 737 O O . LEU A 1 94 ? -1.110 -3.881 -16.378 1.00 92.81 94 LEU A O 1
ATOM 741 N N . HIS A 1 95 ? -0.794 -4.565 -18.486 1.00 94.38 95 HIS A N 1
ATOM 742 C CA . HIS A 1 95 ? -1.159 -3.294 -19.117 1.00 94.38 95 HIS A CA 1
ATOM 743 C C . HIS A 1 95 ? -0.309 -2.107 -18.620 1.00 94.38 95 HIS A C 1
ATOM 745 O O . HIS A 1 95 ? -0.756 -0.960 -18.645 1.00 94.38 95 HIS A O 1
ATOM 751 N N . ALA A 1 96 ? 0.913 -2.372 -18.156 1.00 92.00 96 ALA A N 1
ATOM 752 C CA . ALA A 1 96 ? 1.792 -1.389 -17.548 1.00 92.00 96 ALA A CA 1
ATOM 753 C C . ALA A 1 96 ? 2.553 -0.599 -18.620 1.00 92.00 96 ALA A C 1
ATOM 755 O O . ALA A 1 96 ? 3.084 -1.151 -19.583 1.00 92.00 96 ALA A O 1
ATOM 756 N N . ARG A 1 97 ? 2.629 0.721 -18.438 1.00 88.19 97 ARG A N 1
ATOM 757 C CA . ARG A 1 97 ? 3.360 1.644 -19.312 1.00 88.19 97 ARG A CA 1
ATOM 758 C C . ARG A 1 97 ? 4.431 2.376 -18.523 1.00 88.19 97 ARG A C 1
ATOM 760 O O . ARG A 1 97 ? 4.14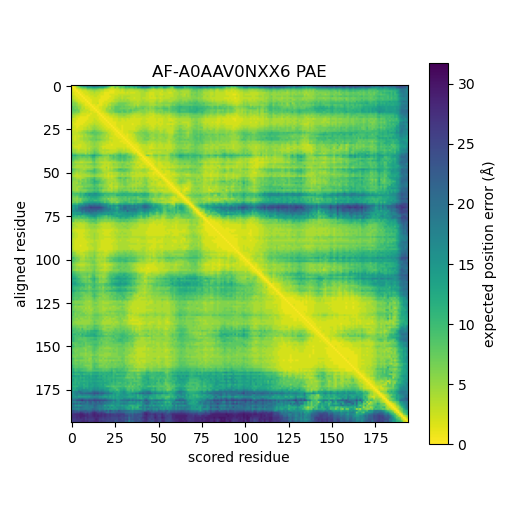0 3.028 -17.521 1.00 88.19 97 ARG A O 1
ATOM 767 N N . LEU A 1 98 ? 5.661 2.316 -19.019 1.00 86.31 98 LEU A N 1
ATOM 768 C CA . LEU A 1 98 ? 6.772 3.096 -18.492 1.00 86.31 98 LEU A CA 1
ATOM 769 C C . LEU A 1 98 ? 6.722 4.507 -19.089 1.00 86.31 98 LEU A C 1
ATOM 771 O O . LEU A 1 98 ? 7.018 4.708 -20.265 1.00 86.31 98 LEU A O 1
ATOM 775 N N . VAL A 1 99 ? 6.309 5.485 -18.282 1.00 82.62 99 VAL A N 1
ATOM 776 C CA . VAL A 1 99 ? 6.238 6.900 -18.672 1.00 82.62 99 VAL A CA 1
ATOM 777 C C . VAL A 1 99 ? 7.305 7.666 -17.902 1.00 82.62 99 VAL A C 1
ATOM 779 O O . VAL A 1 99 ? 7.307 7.662 -16.676 1.00 82.62 99 VAL A O 1
ATOM 782 N N . GLY A 1 100 ? 8.240 8.299 -18.613 1.00 81.75 100 GLY A N 1
ATOM 783 C CA . GLY A 1 100 ? 9.330 9.066 -17.991 1.00 81.75 100 GLY A CA 1
ATOM 784 C C . GLY A 1 100 ? 10.423 8.220 -17.320 1.00 81.75 100 GLY A C 1
ATOM 785 O O . GLY A 1 100 ? 11.379 8.778 -16.792 1.00 81.75 100 GLY A O 1
ATOM 786 N N . VAL A 1 101 ? 10.327 6.888 -17.382 1.00 85.50 101 VAL A N 1
ATOM 787 C CA . VAL A 1 101 ? 11.315 5.933 -16.855 1.00 85.50 101 VAL A CA 1
ATOM 788 C C . VAL A 1 101 ? 11.685 4.896 -17.906 1.00 85.50 101 VAL A C 1
ATOM 790 O O . VAL A 1 101 ? 10.899 4.593 -18.799 1.00 85.50 101 VAL A O 1
ATOM 793 N N . ARG A 1 102 ? 12.894 4.335 -17.794 1.00 87.38 102 ARG A N 1
ATOM 794 C CA . ARG A 1 102 ? 13.380 3.264 -18.686 1.00 87.38 102 ARG A CA 1
ATOM 795 C C . ARG A 1 102 ? 13.181 1.863 -18.122 1.00 87.38 102 ARG A C 1
ATOM 797 O O . ARG A 1 102 ? 13.189 0.899 -18.876 1.00 87.38 102 ARG A O 1
ATOM 804 N N . ARG A 1 103 ? 13.068 1.758 -16.801 1.00 89.44 103 ARG A N 1
ATOM 805 C CA . ARG A 1 103 ? 12.991 0.501 -16.066 1.00 89.44 103 ARG A CA 1
ATOM 806 C C . ARG A 1 103 ? 11.961 0.662 -14.957 1.00 89.44 103 ARG A C 1
ATOM 808 O O . ARG A 1 103 ? 11.879 1.730 -14.355 1.00 89.44 103 ARG A O 1
ATOM 815 N N . TRP A 1 104 ? 11.191 -0.386 -14.706 1.00 89.62 104 TRP A N 1
ATOM 816 C CA . TRP A 1 104 ? 10.357 -0.490 -13.522 1.00 89.62 104 TRP A CA 1
ATOM 817 C C . TRP A 1 104 ? 11.246 -0.738 -12.294 1.00 89.62 104 TRP A C 1
ATOM 819 O O . TRP A 1 104 ? 12.144 -1.581 -12.340 1.00 89.62 104 TRP A O 1
ATOM 829 N N . SER A 1 105 ? 11.024 0.003 -11.215 1.00 88.44 105 SER A N 1
ATOM 830 C CA . SER A 1 105 ? 11.751 -0.123 -9.951 1.00 88.44 105 SER A CA 1
ATOM 831 C C . SER A 1 105 ? 10.762 -0.183 -8.792 1.00 88.44 105 SER A C 1
ATOM 833 O O . SER A 1 105 ? 9.647 0.329 -8.902 1.00 88.44 105 SER A O 1
ATOM 835 N N . VAL A 1 106 ? 11.171 -0.793 -7.675 1.00 85.50 106 VAL A N 1
ATOM 836 C CA . VAL A 1 106 ? 10.332 -0.888 -6.466 1.00 85.50 106 VAL A CA 1
ATOM 837 C C . VAL A 1 106 ? 9.987 0.500 -5.934 1.00 85.50 106 VAL A C 1
ATOM 839 O O . VAL A 1 106 ? 8.825 0.775 -5.623 1.00 85.50 106 VAL A O 1
ATOM 842 N N . CYS A 1 107 ? 10.995 1.375 -5.895 1.00 86.56 107 CYS A N 1
ATOM 843 C CA . CYS A 1 107 ? 10.876 2.768 -5.495 1.00 86.56 107 CYS A CA 1
ATOM 844 C C . CYS A 1 107 ? 11.362 3.702 -6.605 1.00 86.56 107 CYS A C 1
ATOM 846 O O . CYS A 1 107 ? 12.266 3.369 -7.377 1.00 86.56 107 CYS A O 1
ATOM 848 N N . SER A 1 108 ? 10.738 4.871 -6.699 1.00 84.19 108 SER A N 1
ATOM 849 C CA . SER A 1 108 ? 11.027 5.902 -7.687 1.00 84.19 108 SER A CA 1
ATOM 850 C C . SER A 1 108 ? 11.502 7.182 -7.014 1.00 84.19 108 SER A C 1
ATOM 852 O O . SER A 1 108 ? 10.840 7.699 -6.118 1.00 84.19 108 SER A O 1
ATOM 854 N N . ASN A 1 109 ? 12.595 7.739 -7.534 1.00 78.69 109 ASN A N 1
ATOM 855 C CA . ASN A 1 109 ? 13.132 9.037 -7.116 1.00 78.69 109 ASN A CA 1
ATOM 856 C C . ASN A 1 109 ? 12.572 10.202 -7.953 1.00 78.69 109 ASN A C 1
ATOM 858 O O . ASN A 1 109 ? 13.061 11.321 -7.857 1.00 78.69 109 ASN A O 1
ATOM 862 N N . ILE A 1 110 ? 11.599 9.938 -8.834 1.00 79.44 110 ILE A N 1
ATOM 863 C CA . ILE A 1 110 ? 10.937 10.984 -9.636 1.00 79.44 110 ILE A CA 1
ATOM 864 C C . ILE A 1 110 ? 9.915 11.746 -8.795 1.00 79.44 110 ILE A C 1
ATOM 866 O O . ILE A 1 110 ? 9.608 12.902 -9.082 1.00 79.44 110 ILE A O 1
ATOM 870 N N . LEU A 1 111 ? 9.357 11.083 -7.783 1.00 76.06 111 LEU A N 1
ATOM 871 C CA . LEU A 1 111 ? 8.440 11.709 -6.849 1.00 76.06 111 LEU A CA 1
ATOM 872 C C . LEU A 1 111 ? 9.263 12.545 -5.868 1.00 76.06 111 LEU A C 1
ATOM 874 O O . LEU A 1 111 ? 9.968 11.999 -5.023 1.00 76.06 111 LEU A O 1
ATOM 878 N N . ASP A 1 112 ? 9.186 13.863 -6.028 1.00 75.00 112 ASP A N 1
ATOM 879 C CA . ASP A 1 112 ? 9.789 14.829 -5.116 1.00 75.00 112 ASP A CA 1
ATOM 880 C C . ASP A 1 112 ? 8.814 15.078 -3.961 1.00 75.00 112 ASP A C 1
ATOM 882 O O . ASP A 1 112 ? 7.739 15.653 -4.154 1.00 75.00 112 ASP A O 1
ATOM 886 N N . TYR A 1 113 ? 9.141 14.538 -2.788 1.00 77.75 113 TYR A N 1
ATOM 887 C CA . TYR A 1 113 ? 8.337 14.686 -1.581 1.00 77.75 113 TYR A CA 1
ATOM 888 C C . TYR A 1 113 ? 8.851 15.870 -0.777 1.00 77.75 113 TYR A C 1
ATOM 890 O O . TYR A 1 113 ? 10.041 15.950 -0.468 1.00 77.75 113 TYR A O 1
ATOM 898 N N . GLU A 1 114 ? 7.946 16.741 -0.344 1.00 83.06 114 GLU A N 1
ATOM 899 C CA . GLU A 1 114 ? 8.296 17.706 0.687 1.00 83.06 114 GLU A CA 1
ATOM 900 C C . GLU A 1 114 ? 8.547 16.941 1.992 1.00 83.06 114 GLU A C 1
ATOM 902 O O . GLU A 1 114 ? 7.699 16.181 2.455 1.00 83.06 114 GLU A O 1
ATOM 907 N N . LEU A 1 115 ? 9.727 17.112 2.598 1.00 79.38 115 LEU A N 1
ATOM 908 C CA . LEU A 1 115 ? 10.097 16.366 3.810 1.00 79.38 115 LEU A CA 1
ATOM 909 C C . LEU A 1 115 ? 9.101 16.579 4.961 1.00 79.38 115 LEU A C 1
ATOM 911 O O . LEU A 1 115 ? 8.903 15.676 5.767 1.00 79.38 115 LEU A O 1
ATOM 915 N N . LEU A 1 116 ? 8.450 17.743 5.008 1.00 83.38 116 LEU A N 1
ATOM 916 C CA . LEU A 1 116 ? 7.411 18.052 5.992 1.00 83.38 116 LEU A CA 1
ATOM 917 C C . LEU A 1 116 ? 6.116 17.260 5.757 1.00 83.38 116 LEU A C 1
ATOM 919 O O . LEU A 1 116 ? 5.414 16.955 6.718 1.00 83.38 116 LEU A O 1
ATOM 923 N N . ASP A 1 117 ? 5.815 16.867 4.516 1.00 84.38 117 ASP A N 1
ATOM 924 C CA . ASP A 1 117 ? 4.631 16.056 4.215 1.00 84.38 117 ASP A CA 1
ATOM 925 C C . ASP A 1 117 ? 4.744 14.645 4.803 1.00 84.38 117 ASP A C 1
ATOM 927 O O . ASP A 1 117 ? 3.730 14.015 5.107 1.00 84.38 117 ASP A O 1
ATOM 931 N N . LEU A 1 118 ? 5.971 14.153 5.019 1.00 79.06 118 LEU A N 1
ATOM 932 C CA . LEU A 1 118 ? 6.221 12.858 5.661 1.00 79.06 118 LEU A CA 1
ATOM 933 C C . LEU A 1 118 ? 5.765 12.831 7.123 1.00 79.06 118 LEU A C 1
ATOM 935 O O . LEU A 1 118 ? 5.468 11.762 7.655 1.00 79.06 118 LEU A O 1
ATOM 939 N N . GLU A 1 119 ? 5.690 13.995 7.768 1.00 80.69 119 GLU A N 1
ATOM 940 C CA . GLU A 1 119 ? 5.224 14.124 9.147 1.00 80.69 119 GLU A CA 1
ATOM 941 C C . GLU A 1 119 ? 3.694 14.183 9.244 1.00 80.69 119 GLU A C 1
ATOM 943 O O . GLU A 1 119 ? 3.152 14.117 10.347 1.00 80.69 119 GLU A O 1
ATOM 948 N N . ILE A 1 120 ? 2.976 14.281 8.116 1.00 85.38 120 ILE A N 1
ATOM 949 C CA . ILE A 1 120 ? 1.512 14.326 8.093 1.00 85.38 120 ILE A CA 1
ATOM 950 C C . ILE A 1 120 ? 0.970 12.896 8.233 1.00 85.38 120 ILE A C 1
ATOM 952 O O . ILE A 1 120 ? 1.031 12.103 7.288 1.00 85.38 120 ILE A O 1
ATOM 956 N N . PRO A 1 121 ? 0.373 12.529 9.382 1.00 83.12 121 PRO A N 1
ATOM 957 C CA . PRO A 1 121 ? -0.068 11.164 9.589 1.00 83.12 121 PRO A CA 1
ATOM 958 C C . PRO A 1 121 ? -1.316 10.872 8.750 1.00 83.12 121 PRO A C 1
ATOM 960 O O . PRO A 1 121 ? -2.341 11.555 8.828 1.00 83.12 121 PRO A O 1
ATOM 963 N N . THR A 1 122 ? -1.287 9.765 8.012 1.00 87.81 122 THR A N 1
ATOM 964 C CA . THR A 1 122 ? -2.430 9.283 7.218 1.00 87.81 122 THR A CA 1
ATOM 965 C C . THR A 1 122 ? -3.595 8.780 8.080 1.00 87.81 122 THR A C 1
ATOM 967 O O . THR A 1 122 ? -4.689 8.533 7.569 1.00 87.81 122 THR A O 1
ATOM 970 N N . ILE A 1 123 ? -3.412 8.696 9.403 1.00 89.56 123 ILE A N 1
ATOM 971 C CA . ILE A 1 123 ? -4.426 8.241 10.363 1.00 89.56 123 ILE A CA 1
ATOM 972 C C . ILE A 1 123 ? -5.728 9.055 10.289 1.00 89.56 123 ILE A C 1
ATOM 974 O O . ILE A 1 123 ? -6.812 8.507 10.483 1.00 89.56 123 ILE A O 1
ATOM 978 N N . GLY A 1 124 ? -5.661 10.338 9.919 1.00 90.44 124 GLY A N 1
ATOM 979 C CA . GLY A 1 124 ? -6.857 11.158 9.699 1.00 90.44 124 GLY A CA 1
ATOM 980 C C . GLY A 1 124 ? -7.682 10.702 8.487 1.00 90.44 124 GLY A C 1
ATOM 981 O O . GLY A 1 124 ? -8.913 10.761 8.505 1.00 90.44 124 GLY A O 1
ATOM 982 N N . ALA A 1 125 ? -7.032 10.193 7.434 1.00 91.06 125 ALA A N 1
ATOM 983 C CA . ALA A 1 125 ? -7.726 9.573 6.306 1.00 91.06 125 ALA A CA 1
ATOM 984 C C . ALA A 1 125 ? -8.405 8.265 6.733 1.00 91.06 125 ALA A C 1
ATOM 986 O O . ALA A 1 125 ? -9.577 8.070 6.416 1.00 91.06 125 ALA A O 1
ATOM 987 N N . VAL A 1 126 ? -7.725 7.439 7.538 1.00 90.56 126 VAL A N 1
ATOM 988 C CA . VAL A 1 126 ? -8.321 6.236 8.145 1.00 90.56 126 VAL A CA 1
ATOM 989 C C . VAL A 1 126 ? -9.554 6.597 8.974 1.00 90.56 126 VAL A C 1
ATOM 991 O O . VAL A 1 126 ? -10.605 5.982 8.818 1.00 90.56 126 VAL A O 1
ATOM 994 N N . GLY A 1 127 ? -9.482 7.659 9.780 1.00 91.31 127 GLY A N 1
ATOM 995 C CA . GLY A 1 127 ? -10.625 8.153 10.545 1.00 91.31 127 GLY A CA 1
ATOM 996 C C . GLY A 1 127 ? -11.828 8.538 9.683 1.00 91.31 127 GLY A C 1
ATOM 997 O O . GLY A 1 127 ? -12.966 8.245 10.049 1.00 91.31 127 GLY A O 1
ATOM 998 N N . ARG A 1 128 ? -11.597 9.150 8.513 1.00 93.25 128 ARG A N 1
ATOM 999 C CA . ARG A 1 128 ? -12.667 9.464 7.550 1.00 93.25 128 ARG A CA 1
ATOM 1000 C C . ARG A 1 128 ? -13.303 8.206 6.960 1.00 93.25 128 ARG A C 1
ATOM 1002 O O . ARG A 1 128 ? -14.523 8.176 6.835 1.00 93.25 128 ARG A O 1
ATOM 1009 N N . LEU A 1 129 ? -12.511 7.178 6.650 1.00 90.38 129 LEU A N 1
ATOM 1010 C CA . LEU A 1 129 ? -13.020 5.889 6.161 1.00 90.38 129 LEU A CA 1
ATOM 1011 C C . LEU A 1 129 ? -13.896 5.203 7.216 1.00 90.38 129 LEU A C 1
ATOM 1013 O O . LEU A 1 129 ? -15.017 4.798 6.917 1.00 90.38 129 LEU A O 1
ATOM 1017 N N . VAL A 1 130 ? -13.433 5.170 8.469 1.00 89.31 130 VAL A N 1
ATOM 1018 C CA . VAL A 1 130 ? -14.201 4.604 9.587 1.00 89.31 130 VAL A CA 1
ATOM 1019 C C . VAL A 1 130 ? -15.514 5.364 9.796 1.00 89.31 130 VAL A C 1
ATOM 1021 O O . VAL A 1 130 ? -16.568 4.743 9.916 1.00 89.31 130 VAL A O 1
ATOM 1024 N N . LYS A 1 131 ? -15.491 6.707 9.774 1.00 89.69 131 LYS A N 1
ATOM 1025 C CA . LYS A 1 131 ? -16.714 7.532 9.863 1.00 89.69 131 LYS A CA 1
ATOM 1026 C C . LYS A 1 131 ? -17.682 7.298 8.701 1.00 89.69 131 LYS A C 1
ATOM 1028 O O . LYS A 1 131 ? -18.885 7.436 8.890 1.00 89.69 131 LYS A O 1
ATOM 1033 N N . ALA A 1 132 ? -17.173 6.948 7.522 1.00 92.00 132 ALA A N 1
ATOM 1034 C CA . ALA A 1 132 ? -17.982 6.594 6.359 1.00 92.00 132 ALA A CA 1
ATOM 1035 C C . ALA A 1 132 ? -18.560 5.164 6.430 1.00 92.00 132 ALA A C 1
ATOM 1037 O O . ALA A 1 132 ? -19.247 4.746 5.502 1.00 92.00 132 ALA A O 1
ATOM 1038 N N . GLY A 1 133 ? -18.296 4.414 7.507 1.00 86.25 133 GLY A N 1
ATOM 1039 C CA . GLY A 1 133 ? -18.771 3.040 7.681 1.00 86.25 133 GLY A CA 1
ATOM 1040 C C . GLY A 1 133 ? -17.982 2.005 6.878 1.00 86.25 133 GLY A C 1
ATOM 1041 O O . GLY A 1 133 ? -1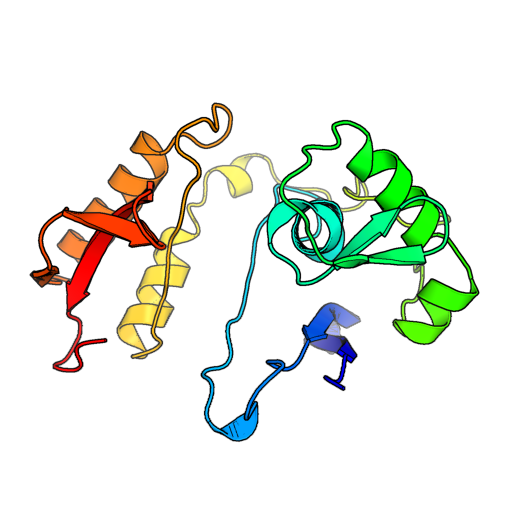8.449 0.881 6.717 1.00 86.25 133 GLY A O 1
ATOM 1042 N N . ILE A 1 134 ? -16.800 2.367 6.368 1.00 86.38 134 ILE A N 1
ATOM 1043 C CA . ILE A 1 134 ? -15.931 1.451 5.628 1.00 86.38 134 ILE A CA 1
ATOM 1044 C C . ILE A 1 134 ? -15.121 0.631 6.642 1.00 86.38 134 ILE A C 1
ATOM 1046 O O . ILE A 1 134 ? -14.429 1.224 7.477 1.00 86.38 134 ILE A O 1
ATOM 1050 N N . PRO A 1 135 ? -15.168 -0.713 6.591 1.00 85.00 135 PRO A N 1
ATOM 1051 C CA . PRO A 1 135 ? -14.316 -1.553 7.423 1.00 85.00 135 PRO A CA 1
ATOM 1052 C C . PRO A 1 135 ? -12.839 -1.317 7.097 1.00 85.00 135 PRO A C 1
ATOM 1054 O O . PRO A 1 135 ? -12.442 -1.359 5.933 1.00 85.00 135 PRO A O 1
ATOM 1057 N N . VAL A 1 136 ? -12.020 -1.088 8.124 1.00 87.38 136 VAL A N 1
ATOM 1058 C CA . VAL A 1 136 ? -10.574 -0.884 7.972 1.00 87.38 136 VAL A CA 1
ATOM 1059 C C . VAL A 1 136 ? -9.819 -1.877 8.845 1.00 87.38 136 VAL A C 1
ATOM 1061 O O . VAL A 1 136 ? -10.072 -1.974 10.045 1.00 87.38 136 VAL A O 1
ATOM 1064 N N . LEU A 1 137 ? -8.854 -2.570 8.241 1.00 87.50 137 LEU A N 1
ATOM 1065 C CA . LEU A 1 137 ? -7.865 -3.384 8.937 1.00 87.50 137 LEU A CA 1
ATOM 1066 C C . LEU A 1 137 ? -6.520 -2.652 8.929 1.00 87.50 137 LEU A C 1
ATOM 1068 O O . LEU A 1 137 ? -5.999 -2.321 7.868 1.00 87.50 137 LEU A O 1
ATOM 1072 N N . VAL A 1 138 ? -5.950 -2.433 10.114 1.00 86.88 138 VAL A N 1
ATOM 1073 C CA . VAL A 1 138 ? -4.564 -1.978 10.274 1.00 86.88 138 VAL A CA 1
ATOM 1074 C C . VAL A 1 138 ? -3.764 -3.143 10.842 1.00 86.88 138 VAL A C 1
ATOM 1076 O O . VAL A 1 138 ? -4.064 -3.615 11.940 1.00 86.88 138 VAL A O 1
ATOM 1079 N N . TYR A 1 139 ? -2.760 -3.606 10.102 1.00 85.50 139 TYR A N 1
ATOM 1080 C CA . TYR A 1 139 ? -1.823 -4.638 10.544 1.00 85.50 139 TYR A CA 1
ATOM 1081 C C . TYR A 1 139 ? -0.400 -4.071 10.564 1.00 85.50 139 TYR A C 1
ATOM 1083 O O . TYR A 1 139 ? -0.097 -3.102 9.873 1.00 85.50 139 TYR A O 1
ATOM 1091 N N . SER A 1 140 ? 0.464 -4.642 11.400 1.00 83.50 140 SER A N 1
ATOM 1092 C CA . SER A 1 140 ? 1.860 -4.223 11.546 1.00 83.50 140 SER A CA 1
ATOM 1093 C C . SER A 1 140 ? 2.681 -5.438 11.966 1.00 83.50 140 SER A C 1
ATOM 1095 O O . SER A 1 140 ? 2.281 -6.153 12.889 1.00 83.50 140 SER A O 1
ATOM 1097 N N . GLY A 1 141 ? 3.785 -5.693 11.260 1.00 83.25 141 GLY A N 1
ATOM 1098 C CA . GLY A 1 141 ? 4.728 -6.754 11.606 1.00 83.25 141 GLY A CA 1
ATOM 1099 C C . GLY A 1 141 ? 5.475 -6.403 12.891 1.00 83.25 141 GLY A C 1
ATOM 1100 O O . GLY A 1 141 ? 5.955 -5.284 13.045 1.00 83.25 141 GLY A O 1
ATOM 1101 N N . ASP A 1 142 ? 5.565 -7.336 13.837 1.00 82.62 142 ASP A N 1
ATOM 1102 C CA . ASP A 1 142 ? 6.135 -7.045 15.159 1.00 82.62 142 ASP A CA 1
ATOM 1103 C C . ASP A 1 142 ? 7.674 -6.992 15.189 1.00 82.62 142 ASP A C 1
ATOM 1105 O O . ASP A 1 142 ? 8.237 -6.454 16.142 1.00 82.62 142 ASP A O 1
ATOM 1109 N N . GLN A 1 143 ? 8.333 -7.492 14.137 1.00 83.50 143 GLN A N 1
ATOM 1110 C CA . GLN A 1 143 ? 9.783 -7.410 13.925 1.00 83.50 143 GLN A CA 1
ATOM 1111 C C . GLN A 1 143 ? 10.207 -6.237 13.023 1.00 83.50 143 GLN A C 1
ATOM 1113 O O . GLN A 1 143 ? 11.393 -6.102 12.725 1.00 83.50 143 GLN A O 1
ATOM 1118 N N . ASP A 1 144 ? 9.274 -5.390 12.578 1.00 80.56 144 ASP A N 1
ATOM 1119 C CA . ASP A 1 144 ? 9.612 -4.192 11.805 1.00 80.56 144 ASP A CA 1
ATOM 1120 C C . ASP A 1 144 ? 10.227 -3.124 12.726 1.00 80.56 144 ASP A C 1
ATOM 1122 O O . ASP A 1 144 ? 9.615 -2.689 13.705 1.00 80.56 144 ASP A O 1
ATOM 1126 N N . SER A 1 145 ? 11.460 -2.714 12.426 1.00 84.06 145 SER A N 1
ATOM 1127 C CA . SER A 1 145 ? 12.168 -1.654 13.149 1.00 84.06 145 SER A CA 1
ATOM 1128 C C . SER A 1 145 ? 12.045 -0.280 12.487 1.00 84.06 145 SER A C 1
ATOM 1130 O O . SER A 1 145 ? 12.312 0.725 13.147 1.00 84.06 145 SER A O 1
ATOM 1132 N N . VAL A 1 146 ? 11.619 -0.219 11.220 1.00 83.25 146 VAL A N 1
ATOM 1133 C CA . VAL A 1 146 ? 11.376 1.029 10.489 1.00 83.25 146 VAL A CA 1
ATOM 1134 C C . VAL A 1 146 ? 10.054 1.631 10.954 1.00 83.25 146 VAL A C 1
ATOM 1136 O O . VAL A 1 146 ? 10.029 2.783 11.386 1.00 83.25 146 VAL A O 1
ATOM 1139 N N . ILE A 1 147 ? 8.970 0.843 10.932 1.00 83.56 147 ILE A N 1
ATOM 1140 C CA . ILE A 1 147 ? 7.651 1.234 11.449 1.00 83.56 147 ILE A CA 1
ATOM 1141 C C . ILE A 1 147 ? 7.241 0.272 12.574 1.00 83.56 147 ILE A C 1
ATOM 1143 O O . ILE A 1 147 ? 6.500 -0.690 12.357 1.00 83.56 147 ILE A O 1
ATOM 1147 N N . PRO A 1 148 ? 7.696 0.520 13.816 1.00 85.81 148 PRO A N 1
ATOM 1148 C CA . PRO A 1 148 ? 7.480 -0.417 14.905 1.00 85.81 148 PRO A CA 1
ATOM 1149 C C . PRO A 1 148 ? 6.002 -0.534 15.280 1.00 85.81 148 PRO A C 1
ATOM 1151 O O . PRO A 1 148 ? 5.262 0.456 15.341 1.00 85.81 148 PRO A O 1
ATOM 1154 N N . LEU A 1 149 ? 5.601 -1.749 15.666 1.00 86.00 149 LEU A N 1
ATOM 1155 C CA . LEU A 1 149 ? 4.256 -2.080 16.154 1.00 86.00 149 LEU A CA 1
ATOM 1156 C C . LEU A 1 149 ? 3.732 -1.089 17.205 1.00 86.00 149 LEU A C 1
ATOM 1158 O O . LEU A 1 149 ? 2.540 -0.772 17.244 1.00 86.00 149 LEU A O 1
ATOM 1162 N N . THR A 1 150 ? 4.610 -0.598 18.079 1.00 87.94 150 THR A N 1
ATOM 1163 C CA . THR A 1 150 ? 4.264 0.360 19.136 1.00 87.94 150 THR A CA 1
ATOM 1164 C C . THR A 1 150 ? 3.746 1.685 18.577 1.00 87.94 150 THR A C 1
ATOM 1166 O O . THR A 1 150 ? 2.756 2.202 19.100 1.00 87.94 150 THR A O 1
ATOM 1169 N N . GLY A 1 151 ? 4.352 2.202 17.504 1.00 87.75 151 GLY A N 1
ATOM 1170 C CA . GLY A 1 151 ? 3.930 3.432 16.830 1.00 87.75 151 GLY A CA 1
ATOM 1171 C C . GLY A 1 151 ? 2.564 3.268 16.170 1.00 87.75 151 GLY A C 1
ATOM 1172 O O . GLY A 1 151 ? 1.633 4.021 16.468 1.00 87.75 151 GLY A O 1
ATOM 1173 N N . SER A 1 152 ? 2.400 2.207 15.374 1.00 87.62 152 SER A N 1
ATOM 1174 C CA . SER A 1 152 ? 1.124 1.849 14.738 1.00 87.62 152 SER A CA 1
ATOM 1175 C C . SER A 1 152 ? -0.002 1.710 15.767 1.00 87.62 152 SER A C 1
ATOM 1177 O O . SER A 1 152 ? -1.088 2.272 15.612 1.00 87.62 152 SER A O 1
ATOM 1179 N N . ARG A 1 153 ? 0.272 1.028 16.887 1.00 89.25 153 ARG A N 1
ATOM 1180 C CA . ARG A 1 153 ? -0.688 0.860 17.984 1.00 89.25 153 ARG A CA 1
ATOM 1181 C C . ARG A 1 153 ? -1.049 2.183 18.658 1.00 89.25 153 ARG A C 1
ATOM 1183 O O . ARG A 1 153 ? -2.207 2.367 19.033 1.00 89.25 153 ARG A O 1
ATOM 1190 N N . MET A 1 154 ? -0.087 3.089 18.837 1.00 90.56 154 MET A N 1
ATOM 1191 C CA . MET A 1 154 ? -0.339 4.404 19.430 1.00 90.56 154 MET A CA 1
ATOM 1192 C C . MET A 1 154 ? -1.296 5.226 18.558 1.00 90.56 154 MET A C 1
ATOM 1194 O O . MET A 1 154 ? -2.280 5.751 19.082 1.00 90.56 154 MET A O 1
ATOM 1198 N N . LEU A 1 155 ? -1.064 5.267 17.242 1.00 90.69 155 LEU A N 1
ATOM 1199 C CA . LEU A 1 155 ? -1.919 5.983 16.289 1.00 90.69 155 LEU A CA 1
ATOM 1200 C C . LEU A 1 155 ? -3.348 5.424 16.262 1.00 90.69 155 LEU A C 1
ATOM 1202 O O . LEU A 1 155 ? -4.309 6.185 16.374 1.00 90.69 155 LEU A O 1
ATOM 1206 N N . VAL A 1 156 ? -3.499 4.098 16.184 1.00 91.31 156 VAL A N 1
ATOM 1207 C CA . VAL A 1 156 ? -4.819 3.443 16.165 1.00 91.31 156 VAL A CA 1
ATOM 1208 C C . VAL A 1 156 ? -5.582 3.674 17.471 1.00 91.31 156 VAL A C 1
ATOM 1210 O O . VAL A 1 156 ? -6.768 3.999 17.440 1.00 91.31 156 VAL A O 1
ATOM 1213 N N . ASN A 1 157 ? -4.918 3.567 18.626 1.00 90.38 157 ASN A N 1
ATOM 1214 C CA . ASN A 1 157 ? -5.546 3.852 19.920 1.00 90.38 157 ASN A CA 1
ATOM 1215 C C . ASN A 1 157 ? -5.970 5.320 20.051 1.00 90.38 157 ASN A C 1
ATOM 1217 O O . ASN A 1 157 ? -7.044 5.601 20.585 1.00 90.38 157 ASN A O 1
ATOM 1221 N N . GLY A 1 158 ? -5.130 6.247 19.580 1.00 92.12 158 GLY A N 1
ATOM 1222 C CA . GLY A 1 158 ? -5.438 7.675 19.554 1.00 92.12 158 GLY A CA 1
ATOM 1223 C C . GLY A 1 158 ? -6.682 7.958 18.718 1.00 92.12 158 GLY A C 1
ATOM 1224 O O . GLY A 1 158 ? -7.625 8.572 19.218 1.00 92.12 158 GLY A O 1
ATOM 1225 N N . LEU A 1 159 ? -6.730 7.412 17.500 1.00 92.31 159 LEU A N 1
ATOM 1226 C CA . LEU A 1 159 ? -7.882 7.536 16.612 1.00 92.31 159 LEU A CA 1
ATOM 1227 C C . LEU A 1 159 ? -9.147 6.923 17.225 1.00 92.31 159 LEU A C 1
ATOM 1229 O O . LEU A 1 159 ? -10.202 7.551 17.218 1.00 92.31 159 LEU A O 1
ATOM 1233 N N . ALA A 1 160 ? -9.058 5.719 17.798 1.00 91.31 160 ALA A N 1
ATOM 1234 C CA . ALA A 1 160 ? -10.198 5.073 18.446 1.00 91.31 160 ALA A CA 1
ATOM 1235 C C . ALA A 1 160 ? -10.768 5.931 19.587 1.00 91.31 160 ALA A C 1
ATOM 1237 O O . ALA A 1 160 ? -11.987 6.043 19.722 1.00 91.31 160 ALA A O 1
ATOM 1238 N N . LYS A 1 161 ? -9.898 6.582 20.371 1.00 92.62 161 LYS A N 1
ATOM 1239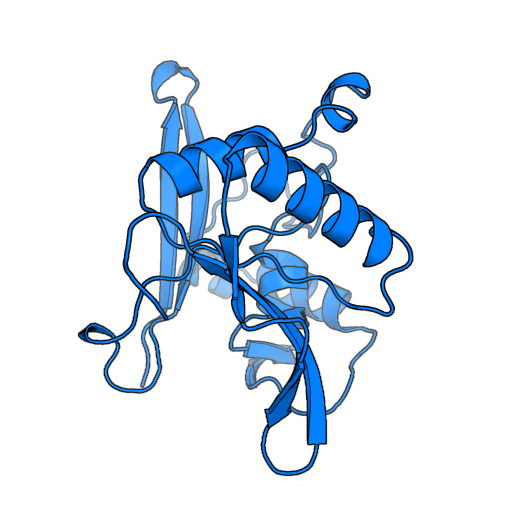 C CA . LYS A 1 161 ? -10.301 7.507 21.436 1.00 92.62 161 LYS A CA 1
ATOM 1240 C C . LYS A 1 161 ? -10.958 8.773 20.880 1.00 92.62 161 LYS A C 1
ATOM 1242 O O . LYS A 1 161 ? -11.988 9.181 21.407 1.00 92.62 161 LYS A O 1
ATOM 1247 N N . GLU A 1 162 ? -10.392 9.371 19.832 1.00 93.25 162 GLU A N 1
ATOM 1248 C CA . GLU A 1 162 ? -10.944 10.562 19.166 1.00 93.25 162 GLU A CA 1
ATOM 1249 C C . GLU A 1 162 ? -12.342 10.298 18.590 1.00 93.25 162 GLU A C 1
ATOM 1251 O O . GLU A 1 162 ? -13.250 11.116 18.721 1.00 93.25 162 GLU A O 1
ATOM 1256 N N . LEU A 1 163 ? -12.529 9.122 17.992 1.00 91.69 163 LEU A N 1
ATOM 1257 C CA . LEU A 1 163 ? -13.791 8.694 17.397 1.00 91.69 163 LEU A CA 1
ATOM 1258 C C . LEU A 1 163 ? -14.793 8.123 18.415 1.00 91.69 163 LEU A C 1
ATOM 1260 O O . LEU A 1 163 ? -15.918 7.799 18.040 1.00 91.69 163 LEU A O 1
ATOM 1264 N N . GLY A 1 164 ? -14.406 7.973 19.686 1.00 92.00 164 GLY A N 1
ATOM 1265 C CA . GLY A 1 164 ? -15.253 7.373 20.719 1.00 92.00 164 GLY A CA 1
ATOM 1266 C C . GLY A 1 164 ? -15.584 5.894 20.475 1.00 92.00 164 GLY A C 1
ATOM 1267 O O . GLY A 1 164 ? -16.617 5.411 20.945 1.00 92.00 164 GLY A O 1
ATOM 1268 N N . LEU A 1 165 ? -14.734 5.170 19.738 1.00 89.19 165 LEU A N 1
ATOM 1269 C CA . LEU A 1 165 ? -14.932 3.751 19.445 1.00 89.19 165 LEU A CA 1
ATOM 1270 C C . LEU A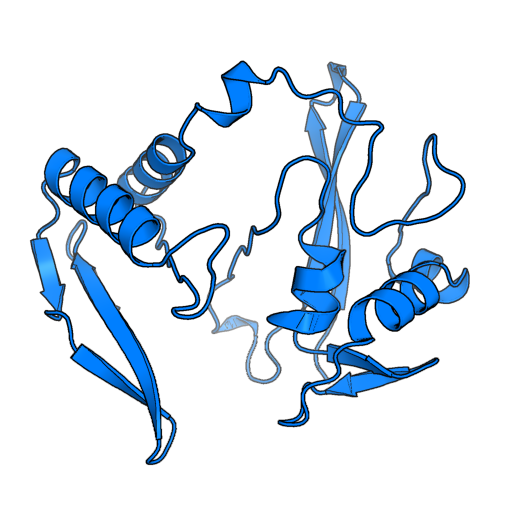 1 165 ? -14.746 2.915 20.708 1.00 89.19 165 LEU A C 1
ATOM 1272 O O . LEU A 1 165 ? -13.832 3.140 21.504 1.00 89.19 165 LEU A O 1
ATOM 1276 N N . ARG A 1 166 ? -15.593 1.898 20.870 1.00 84.94 166 ARG A N 1
ATOM 1277 C CA . ARG A 1 166 ? -15.460 0.929 21.961 1.00 84.94 166 ARG A CA 1
ATOM 1278 C C . ARG A 1 166 ? -14.768 -0.319 21.446 1.00 84.94 166 ARG A C 1
ATOM 1280 O O . ARG A 1 166 ? -15.117 -0.836 20.386 1.00 84.94 166 ARG A O 1
ATOM 1287 N N . THR A 1 167 ? -13.811 -0.821 22.215 1.00 83.12 167 THR A N 1
ATOM 1288 C CA . THR A 1 167 ? -13.197 -2.120 21.943 1.00 83.12 167 THR A CA 1
ATOM 1289 C C . THR A 1 167 ? -14.264 -3.201 22.054 1.00 83.12 167 THR A C 1
ATOM 1291 O O . THR A 1 167 ? -14.902 -3.345 23.095 1.00 83.12 167 THR A O 1
ATOM 1294 N N . SER A 1 168 ? -14.468 -3.934 20.967 1.00 82.75 168 SER A N 1
ATOM 1295 C CA . SER A 1 168 ? -15.442 -5.019 20.877 1.00 82.75 168 SER A CA 1
ATOM 1296 C C . SER A 1 168 ? -14.832 -6.332 21.334 1.00 82.75 168 SER A C 1
ATOM 1298 O O . SER A 1 168 ? -15.423 -7.072 22.117 1.00 82.75 168 SER A O 1
ATOM 1300 N N . VAL A 1 169 ? -13.602 -6.575 20.890 1.00 81.81 169 VAL A N 1
ATOM 1301 C CA . VAL A 1 169 ? -12.805 -7.738 21.248 1.00 81.81 169 VAL A CA 1
ATOM 1302 C C . VAL A 1 169 ? -11.499 -7.239 21.855 1.00 81.81 169 VAL A C 1
ATOM 1304 O O . VAL A 1 169 ? -10.730 -6.558 21.164 1.00 81.81 169 VAL A O 1
ATOM 1307 N N . PRO A 1 170 ? -11.237 -7.537 23.142 1.00 79.94 170 PRO A N 1
ATOM 1308 C CA . PRO A 1 170 ? -9.988 -7.154 23.776 1.00 79.94 170 PRO A CA 1
ATOM 1309 C C . PRO A 1 170 ? -8.814 -7.866 23.106 1.00 79.94 170 PRO A C 1
ATOM 1311 O O . PRO A 1 170 ? -8.975 -8.927 22.500 1.00 79.94 170 PRO A O 1
ATOM 1314 N N . TYR A 1 171 ? -7.631 -7.272 23.249 1.00 78.88 171 TYR A N 1
ATOM 1315 C CA . TYR A 1 171 ? -6.405 -7.765 22.637 1.00 78.88 171 TYR A CA 1
ATOM 1316 C C . TYR A 1 171 ? -6.187 -9.245 22.954 1.00 78.88 171 TYR A C 1
ATOM 1318 O O . TYR A 1 171 ? -5.988 -9.620 24.113 1.00 78.88 171 TYR A O 1
ATOM 1326 N N . ARG A 1 172 ? -6.244 -10.080 21.919 1.00 79.00 172 ARG A N 1
ATOM 1327 C CA . ARG A 1 172 ? -6.148 -11.534 22.046 1.00 79.00 172 ARG A CA 1
ATOM 1328 C C . ARG A 1 172 ? -5.266 -12.120 20.965 1.00 79.00 172 ARG A C 1
ATOM 1330 O O . ARG A 1 172 ? -4.990 -11.489 19.948 1.00 79.00 172 ARG A O 1
ATOM 1337 N N . VAL A 1 173 ? -4.847 -13.350 21.202 1.00 80.69 173 VAL A N 1
ATOM 1338 C CA . VAL A 1 173 ? -4.066 -14.123 20.248 1.00 80.69 173 VAL A CA 1
ATOM 1339 C C . VAL A 1 173 ? -4.967 -14.611 19.115 1.00 80.69 173 VAL A C 1
ATOM 1341 O O . VAL A 1 173 ? -6.080 -15.079 19.362 1.00 80.69 173 VAL A O 1
ATOM 1344 N N . TRP A 1 174 ? -4.474 -14.499 17.887 1.00 75.06 174 TRP A N 1
ATOM 1345 C CA . TRP A 1 174 ? -5.050 -15.130 16.710 1.00 75.06 174 TRP A CA 1
ATOM 1346 C C . TRP A 1 174 ? -4.223 -16.369 16.365 1.00 75.06 174 TRP A C 1
ATOM 1348 O O . TRP A 1 174 ? -2.998 -16.296 16.231 1.00 75.06 174 TRP A O 1
ATOM 1358 N N . PHE A 1 175 ? -4.905 -17.500 16.197 1.00 73.56 175 PHE A N 1
ATOM 1359 C CA . PHE A 1 175 ? -4.297 -18.762 15.788 1.00 73.56 175 PHE A CA 1
ATOM 1360 C C . PHE A 1 175 ? -4.586 -19.054 14.317 1.00 73.56 175 PHE A C 1
ATOM 1362 O O . PHE A 1 175 ? -5.705 -18.820 13.858 1.00 73.56 175 PHE A O 1
ATOM 1369 N N . ALA A 1 176 ? -3.622 -19.629 13.602 1.00 71.62 176 ALA A N 1
ATOM 1370 C CA . ALA A 1 176 ? -3.943 -20.458 12.445 1.00 71.62 176 ALA A CA 1
ATOM 1371 C C . ALA A 1 176 ? -3.410 -21.868 12.686 1.00 71.62 176 ALA A C 1
ATOM 1373 O O . ALA A 1 176 ? -2.245 -22.072 13.034 1.00 71.62 176 ALA A O 1
ATOM 1374 N N . GLY A 1 177 ? -4.309 -22.848 12.591 1.00 74.38 177 GLY A N 1
ATOM 1375 C CA . GLY A 1 177 ? -4.044 -24.185 13.108 1.00 74.38 177 GLY A CA 1
ATOM 1376 C C . GLY A 1 177 ? -3.693 -24.137 14.599 1.00 74.38 177 GLY A C 1
ATOM 1377 O O . GLY A 1 177 ? -4.447 -23.598 15.407 1.00 74.38 177 GLY A O 1
ATOM 1378 N N . GLN A 1 178 ? -2.536 -24.696 14.955 1.00 72.75 178 GLN A N 1
ATOM 1379 C CA . GLN A 1 178 ? -2.020 -24.721 16.331 1.00 72.75 178 GLN A CA 1
ATOM 1380 C C . GLN A 1 178 ? -0.966 -23.637 16.606 1.00 72.75 178 GLN A C 1
ATOM 1382 O O . GLN A 1 178 ? -0.414 -23.585 17.704 1.00 72.75 178 GLN A O 1
ATOM 1387 N N . GLN A 1 179 ? -0.669 -22.776 15.630 1.00 53.31 179 GLN A N 1
ATOM 1388 C CA . GLN A 1 179 ? 0.364 -21.754 15.754 1.00 53.31 179 GLN A CA 1
ATOM 1389 C C . GLN A 1 179 ? -0.238 -20.383 16.048 1.00 53.31 179 GLN A C 1
ATOM 1391 O O . GLN A 1 179 ? -1.282 -20.002 15.513 1.00 53.31 179 GLN A O 1
ATOM 1396 N N . VAL A 1 180 ? 0.446 -19.634 16.912 1.00 63.75 180 VAL A N 1
ATOM 1397 C CA . VAL A 1 180 ? 0.155 -18.223 17.163 1.00 63.75 180 VAL A CA 1
ATOM 1398 C C . VAL A 1 180 ? 0.724 -17.412 16.010 1.00 63.75 180 VAL A C 1
ATOM 1400 O O . VAL A 1 180 ? 1.939 -17.365 15.854 1.00 63.75 180 VAL A O 1
ATOM 1403 N N . ILE A 1 181 ? -0.143 -16.769 15.228 1.00 57.53 181 ILE A N 1
ATOM 1404 C CA . ILE A 1 181 ? 0.286 -15.976 14.066 1.00 57.53 181 ILE A CA 1
ATOM 1405 C C . ILE A 1 181 ? 0.335 -14.487 14.390 1.00 57.53 181 ILE A C 1
ATOM 1407 O O . ILE A 1 181 ? 1.234 -13.780 13.950 1.00 57.53 181 ILE A O 1
ATOM 1411 N N . THR A 1 182 ? -0.627 -13.982 15.162 1.00 55.62 182 THR A N 1
ATOM 1412 C CA . THR A 1 182 ? -0.665 -12.558 15.502 1.00 55.62 182 THR A CA 1
ATOM 1413 C C . THR A 1 182 ? -1.429 -12.309 16.798 1.00 55.62 182 THR A C 1
ATOM 1415 O O . THR A 1 182 ? -1.969 -13.223 17.430 1.00 55.62 182 THR A O 1
ATOM 1418 N N . ARG A 1 183 ? -1.473 -11.049 17.220 1.00 55.75 183 ARG A N 1
ATOM 1419 C CA . ARG A 1 183 ? -2.349 -10.567 18.282 1.00 55.75 183 ARG A CA 1
ATOM 1420 C C . ARG A 1 183 ? -3.192 -9.417 17.739 1.00 55.75 183 ARG A C 1
ATOM 1422 O O . ARG A 1 183 ? -2.659 -8.487 17.142 1.00 55.75 183 ARG A O 1
ATOM 1429 N N . THR A 1 184 ? -4.496 -9.449 17.990 1.00 62.19 184 THR A N 1
ATOM 1430 C CA . THR A 1 184 ? -5.475 -8.557 17.350 1.00 62.19 184 THR A CA 1
ATOM 1431 C C . THR A 1 184 ? -6.353 -7.875 18.395 1.00 62.19 184 THR A C 1
ATOM 1433 O O . THR A 1 184 ? -6.748 -8.502 19.378 1.00 62.19 184 THR A O 1
ATOM 1436 N N . SER A 1 185 ? -6.689 -6.603 18.164 1.00 48.53 185 SER A N 1
ATOM 1437 C CA . SER A 1 185 ? -7.770 -5.879 18.849 1.00 48.53 185 SER A CA 1
ATOM 1438 C C . SER A 1 185 ? -8.810 -5.468 17.813 1.00 48.53 185 SER A C 1
ATOM 1440 O O . SER A 1 185 ? -8.426 -4.960 16.761 1.00 48.53 185 SER A O 1
ATOM 1442 N N . LEU A 1 186 ? -10.100 -5.633 18.114 1.00 57.09 186 LEU A N 1
ATOM 1443 C CA . LEU A 1 186 ? -11.177 -5.128 17.258 1.00 57.09 186 LEU A CA 1
ATOM 1444 C C . LEU A 1 186 ? -11.918 -3.979 17.944 1.00 57.09 186 LEU A C 1
ATOM 1446 O O . LEU A 1 186 ? -12.190 -4.019 19.148 1.00 57.09 186 LEU A O 1
ATOM 1450 N N . TYR A 1 187 ? -12.253 -2.956 17.160 1.00 52.78 187 TYR A N 1
ATOM 1451 C CA . TYR A 1 187 ? -13.021 -1.794 17.598 1.00 52.78 187 TYR A CA 1
ATOM 1452 C C . TYR A 1 187 ? -14.365 -1.784 16.873 1.00 52.78 187 TYR A C 1
ATOM 1454 O O . TYR A 1 187 ? -14.430 -1.990 15.665 1.00 52.78 187 TYR A O 1
ATOM 1462 N N . LEU A 1 188 ? -15.442 -1.550 17.618 1.00 40.25 188 LEU A N 1
ATOM 1463 C CA . LEU A 1 188 ? -16.793 -1.423 17.083 1.00 40.25 188 LEU A CA 1
ATOM 1464 C C . LEU A 1 188 ? -17.057 0.037 16.712 1.00 40.25 188 LEU A C 1
ATOM 1466 O O . LEU A 1 188 ? -17.009 0.915 17.577 1.00 40.25 188 LEU A O 1
ATOM 1470 N N . CYS A 1 189 ? -17.418 0.273 15.452 1.00 33.72 189 CYS A N 1
ATOM 1471 C CA . CYS A 1 189 ? -18.085 1.495 15.020 1.00 33.72 189 CYS A CA 1
ATOM 1472 C C . CYS A 1 189 ? -19.482 1.119 14.517 1.00 33.72 189 CYS A C 1
ATOM 1474 O O . CYS A 1 189 ? -19.613 0.268 13.644 1.00 33.72 189 CYS A O 1
ATOM 1476 N N . CYS A 1 190 ? -20.525 1.726 15.087 1.00 33.56 190 CYS A N 1
ATOM 1477 C CA . CYS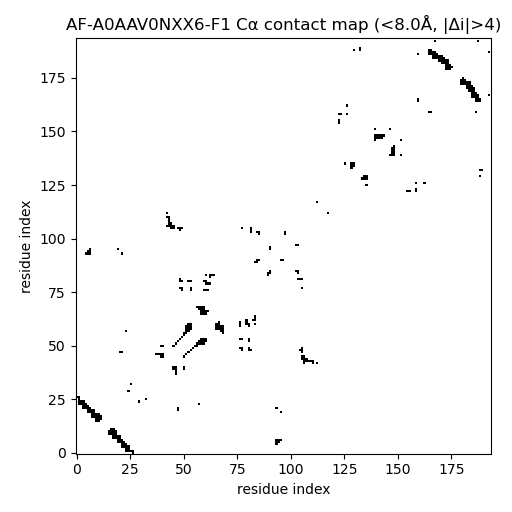 A 1 190 ? -21.901 1.633 14.583 1.00 33.56 190 CYS A CA 1
ATOM 1478 C C . CYS A 1 190 ? -22.464 0.209 14.367 1.00 33.56 190 CYS A C 1
ATOM 1480 O O . CYS A 1 190 ? -23.011 -0.096 13.315 1.00 33.56 190 CYS A O 1
ATOM 1482 N N . GLY A 1 191 ? -22.420 -0.638 15.401 1.00 26.70 191 GLY A N 1
ATOM 1483 C CA . GLY A 1 191 ? -23.351 -1.772 15.525 1.00 26.70 191 GLY A CA 1
ATOM 1484 C C . GLY A 1 191 ? -23.145 -2.963 14.583 1.00 26.70 191 GLY A C 1
ATOM 1485 O O . GLY A 1 191 ? -23.989 -3.854 14.585 1.00 26.70 191 GLY A O 1
ATOM 1486 N N . VAL A 1 192 ? -22.042 -3.032 13.835 1.00 25.69 192 VAL A N 1
ATOM 1487 C CA . VAL A 1 192 ? -21.703 -4.215 13.031 1.00 25.69 192 VAL A CA 1
ATOM 1488 C C . VAL A 1 192 ? -20.372 -4.787 13.513 1.00 25.69 192 VAL A C 1
ATOM 1490 O O . VAL A 1 192 ? -19.339 -4.122 13.472 1.00 25.69 192 VAL A O 1
ATOM 1493 N N . VAL A 1 193 ? -20.436 -6.012 14.036 1.00 26.62 193 VAL A N 1
ATOM 1494 C CA . VAL A 1 193 ? -19.292 -6.842 14.431 1.00 26.62 193 VAL A CA 1
ATOM 1495 C C . VAL A 1 193 ? -18.904 -7.691 13.221 1.00 26.62 193 VAL A C 1
ATOM 1497 O O . VAL A 1 193 ? -19.772 -8.369 12.676 1.00 26.62 193 VAL A O 1
ATOM 1500 N N . TRP A 1 194 ? -17.626 -7.682 12.846 1.00 27.53 194 TRP A N 1
ATOM 1501 C CA . TRP A 1 194 ? -16.986 -8.747 12.071 1.00 27.53 194 TRP A CA 1
ATOM 1502 C C . TRP A 1 194 ? -15.802 -9.261 12.879 1.00 27.53 194 TRP A C 1
ATOM 1504 O O . TRP A 1 194 ? -15.074 -8.396 13.419 1.00 27.53 194 TRP A O 1
#